Protein AF-W2QNW0-F1 (afdb_monomer)

Foldseek 3Di:
DDDDDDDDPPPPPPPPPPPPPPPDWFDKDKDKWKDWAQDFFCQDVVQRDGFAPDDPDPQRRNCVVQLWDKIKDPLQNVVCCQQQFQPQVNDPDGPAGVNNTWKIFMFTKIKIFFPLQLVVQVVPVVSRFAAAFDADQSAGDPPPPHHDLSRCCLQCHPNRHPSHDTKHKDDDQPPLRHRGPPMIMIIFHAFLRHDGPVPCDPVSCVNGGGQEDRRPDPDPPDNRHIYIDDTDFFMKTQDDKDDVVNDDDDDDDDAPDFDFDFDADPVRGTIGRGIGTDRPD

Solvent-accessible surface area (backbone atoms only — not comparable to full-atom values): 15908 Å² total; per-residue (Å²): 132,90,81,91,87,89,83,84,82,78,82,78,73,78,72,74,74,72,75,72,80,75,79,74,66,59,70,79,40,78,46,71,37,18,32,74,32,51,64,69,71,36,83,38,79,93,76,70,39,72,28,33,76,51,54,100,43,73,68,43,7,50,49,52,63,50,44,12,34,56,37,11,30,69,50,25,34,53,28,44,46,48,42,50,24,65,27,64,91,64,28,94,46,77,89,43,46,43,83,56,52,33,26,43,36,42,34,38,33,40,39,28,50,6,42,54,36,41,62,74,21,61,87,41,73,59,38,90,26,38,68,52,49,62,39,51,67,27,8,56,42,57,59,80,97,40,71,38,69,78,59,30,24,29,71,24,45,97,82,39,63,62,28,27,28,51,50,6,36,35,78,46,28,79,38,87,76,41,64,33,74,89,9,27,40,30,15,41,45,13,44,26,29,88,32,44,58,96,65,53,42,72,67,43,31,70,75,32,64,33,16,63,41,61,91,96,50,85,84,75,86,56,70,62,33,20,34,35,69,55,72,45,86,45,42,32,40,58,73,49,64,61,42,93,90,51,81,71,92,74,79,96,71,92,80,91,62,84,55,68,53,80,51,70,42,98,92,74,49,75,37,42,50,41,48,38,84,44,82,72,126

Secondary structure (DSSP, 8-state):
-------------------------PPPEEEEEEEEESS--EEETTTTEEE-S--SSHHHHHHHHSSSEEEE-HHHHHHHIIIIII-TTT-SSTTS-GGG--EEEEEEEEE---HHHHHHTTTSSSTTSB----EETTEEPPBTTB--HHHHTTTTGGG--------EEEE-TT-TTS--TT-EEEEE--TTTTS-GGG--HHHHHHS--SPPPTT------TT--------SEEEEEEEEE-TT----------S--EEEEEEETTTEEEEEEEEEE---

Sequence (281 aa):
MWRQFGLLCALLGATASADSNNDWHMTPVKIIQARVQGDPPVWHPEVNLWLSKYGDTTEAAYVNNLDTVNMASVEGALMYVQAEGINVNEQSVKCQRKNNMQYVVFYEMTIVQPTYSIKYYENHTPPEYGDFVAMDGAKCTNAGADLPKSCKVYYGLDGTMDIGPNVGCNPQGSDPRAPYPDNYWCSFPNSCAQKYRAEKTAECRAQYNGGLCPMGVADMSNDISIHYLKQQNLYLKIISIVLETCVVPTTPLMILDRLVMPSCYPAFGCYGIIIQWILAL

Radius of gyration: 25.06 Å; Cα contacts (8 Å, |Δi|>4): 565; chains: 1; bounding box: 116×46×43 Å

Mean predicted aligned error: 11.9 Å

Organism: Phytophthora nicotianae (strain INRA-310) (NCBI:txid761204)

pLDDT: mean 75.24, std 21.85, range [24.14, 97.38]

Structure (mmCIF, N/CA/C/O backbone):
data_AF-W2QNW0-F1
#
_entry.id   AF-W2QNW0-F1
#
loop_
_atom_site.group_PDB
_atom_site.id
_atom_site.type_symbol
_atom_site.label_atom_id
_atom_site.label_alt_id
_atom_site.label_comp_id
_atom_site.label_asym_id
_atom_site.label_entity_id
_atom_site.label_seq_id
_atom_site.pdbx_PDB_ins_code
_atom_site.Cartn_x
_atom_site.Cartn_y
_atom_site.Cartn_z
_atom_site.occupancy
_atom_site.B_iso_or_equiv
_atom_site.auth_seq_id
_atom_site.auth_comp_id
_atom_site.auth_asym_id
_atom_site.auth_atom_id
_atom_site.pdbx_PDB_model_num
ATOM 1 N N . MET A 1 1 ? -84.055 -22.786 -16.947 1.00 36.22 1 MET A N 1
ATOM 2 C CA . MET A 1 1 ? -83.491 -22.929 -18.312 1.00 36.22 1 MET A CA 1
ATOM 3 C C . MET A 1 1 ? -82.585 -21.726 -18.543 1.00 36.22 1 MET A C 1
ATOM 5 O O . MET A 1 1 ? -83.071 -20.623 -18.382 1.00 36.22 1 MET A O 1
ATOM 9 N N . TRP A 1 2 ? -81.254 -21.903 -18.523 1.00 33.59 2 TRP A N 1
ATOM 10 C CA . TRP A 1 2 ? -80.386 -21.916 -19.729 1.00 33.59 2 TRP A CA 1
ATOM 11 C C . TRP A 1 2 ? -80.453 -20.583 -20.510 1.00 33.59 2 TRP A C 1
ATOM 13 O O . TRP A 1 2 ? -81.544 -20.2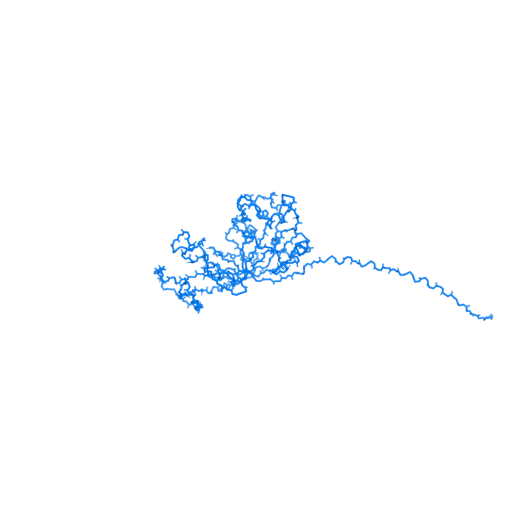04 -20.894 1.00 33.59 2 TRP A O 1
ATOM 23 N N . ARG A 1 3 ? -79.393 -19.831 -20.844 1.00 36.78 3 ARG A N 1
ATOM 24 C CA . ARG A 1 3 ? -77.931 -20.026 -20.894 1.00 36.78 3 ARG A CA 1
ATOM 25 C C . ARG A 1 3 ? -77.235 -18.642 -21.020 1.00 36.78 3 ARG A C 1
ATOM 27 O O . ARG A 1 3 ? -77.777 -17.751 -21.654 1.00 36.78 3 ARG A O 1
ATOM 34 N N . GLN A 1 4 ? -76.050 -18.549 -20.408 1.00 44.41 4 GLN A N 1
ATOM 35 C CA . GLN A 1 4 ? -74.786 -17.851 -20.753 1.00 44.41 4 GLN A CA 1
ATOM 36 C C . GLN A 1 4 ? -74.685 -16.796 -21.876 1.00 44.41 4 GLN A C 1
ATOM 38 O O . GLN A 1 4 ? -75.146 -17.034 -22.983 1.00 44.41 4 GLN A O 1
ATOM 43 N N . PHE A 1 5 ? -73.924 -15.727 -21.575 1.00 40.69 5 PHE A N 1
ATOM 44 C CA . PHE A 1 5 ? -72.708 -15.157 -22.226 1.00 40.69 5 PHE A CA 1
ATOM 45 C C . PHE A 1 5 ? -72.606 -13.701 -21.703 1.00 40.69 5 PHE A C 1
ATOM 47 O O . PHE A 1 5 ? -73.559 -12.952 -21.838 1.00 40.69 5 PHE A O 1
ATOM 54 N N . GLY A 1 6 ? -71.590 -13.198 -21.001 1.00 44.91 6 GLY A N 1
ATOM 55 C CA . GLY A 1 6 ? -70.166 -13.498 -20.964 1.00 44.91 6 GLY A CA 1
ATOM 56 C C . GLY A 1 6 ? -69.418 -12.207 -21.322 1.00 44.91 6 GLY A C 1
ATOM 57 O O . GLY A 1 6 ? -69.153 -11.989 -22.494 1.00 44.91 6 GLY A O 1
ATOM 58 N N . LEU A 1 7 ? -69.103 -11.351 -20.341 1.00 41.91 7 LEU A N 1
ATOM 59 C CA . LEU A 1 7 ? -68.109 -10.280 -20.498 1.00 41.91 7 LEU A CA 1
ATOM 60 C C . LEU A 1 7 ? -67.351 -10.097 -19.171 1.00 41.91 7 LEU A C 1
ATOM 62 O O . LEU A 1 7 ? -67.788 -9.386 -18.270 1.00 41.91 7 LEU A O 1
ATOM 66 N N . LEU A 1 8 ? -66.229 -10.809 -19.037 1.00 40.38 8 LEU A N 1
ATOM 67 C CA . LEU A 1 8 ? -65.199 -10.510 -18.044 1.00 40.38 8 LEU A CA 1
ATOM 68 C C . LEU A 1 8 ? -64.342 -9.367 -18.607 1.00 40.38 8 LEU A C 1
ATOM 70 O O . LEU A 1 8 ? -63.552 -9.587 -19.522 1.00 40.38 8 LEU A O 1
ATOM 74 N N . CYS A 1 9 ? -64.464 -8.163 -18.051 1.00 43.34 9 CYS A N 1
ATOM 75 C CA . CYS A 1 9 ? -63.400 -7.165 -18.153 1.00 43.34 9 CYS A CA 1
ATOM 76 C C . CYS A 1 9 ? -62.330 -7.523 -17.119 1.00 43.34 9 CYS A C 1
ATOM 78 O O . CYS A 1 9 ? -62.450 -7.184 -15.943 1.00 43.34 9 CYS A O 1
ATOM 80 N N . ALA A 1 10 ? -61.293 -8.239 -17.553 1.00 47.28 10 ALA A N 1
ATOM 81 C CA . ALA A 1 10 ? -60.063 -8.356 -16.789 1.00 47.28 10 ALA A CA 1
ATOM 82 C C . ALA A 1 10 ? -59.353 -6.994 -16.820 1.00 47.28 10 ALA A C 1
ATOM 84 O O . ALA A 1 10 ? -58.750 -6.615 -17.823 1.00 47.28 10 ALA A O 1
ATOM 85 N N . LEU A 1 11 ? -59.451 -6.245 -15.721 1.00 45.06 11 LEU A N 1
ATOM 86 C CA . LEU A 1 11 ? -58.533 -5.153 -15.417 1.00 45.06 11 LEU A CA 1
ATOM 87 C C . LEU A 1 11 ? -57.147 -5.772 -15.199 1.00 45.06 11 LEU A C 1
ATOM 89 O O . LEU A 1 11 ? -56.796 -6.173 -14.093 1.00 45.06 11 LEU A O 1
ATOM 93 N N . LEU A 1 12 ? -56.371 -5.883 -16.277 1.00 45.75 12 LEU A N 1
ATOM 94 C CA . LEU A 1 12 ? -54.925 -6.053 -16.210 1.00 45.75 12 LEU A CA 1
ATOM 95 C C . LEU A 1 12 ? -54.346 -4.751 -15.652 1.00 45.75 12 LEU A C 1
ATOM 97 O O . LEU A 1 12 ? -53.951 -3.850 -16.388 1.00 45.75 12 LEU A O 1
ATOM 101 N N . GLY A 1 13 ? -54.336 -4.644 -14.325 1.00 44.62 13 GLY A N 1
ATOM 102 C CA . GLY A 1 13 ? -53.384 -3.788 -13.644 1.00 44.62 13 GLY A CA 1
ATOM 103 C C . GLY A 1 13 ? -52.003 -4.325 -13.980 1.00 44.62 13 GLY A C 1
ATOM 104 O O . GLY A 1 13 ? -51.582 -5.336 -13.425 1.00 44.62 13 GLY A O 1
ATOM 105 N N . ALA A 1 14 ? -51.320 -3.680 -14.922 1.00 45.22 14 ALA A N 1
ATOM 106 C CA . ALA A 1 14 ? -49.880 -3.793 -15.013 1.00 45.22 14 ALA A CA 1
ATOM 107 C C . ALA A 1 14 ? -49.333 -3.218 -13.703 1.00 45.22 14 ALA A C 1
ATOM 109 O O . ALA A 1 14 ? -49.149 -2.010 -13.561 1.00 45.22 14 ALA A O 1
ATOM 110 N N . THR A 1 15 ? -49.132 -4.081 -12.710 1.00 45.34 15 THR A N 1
ATOM 111 C CA . THR A 1 15 ? -48.141 -3.829 -11.678 1.00 45.34 15 THR A CA 1
ATOM 112 C C . THR A 1 15 ? -46.835 -3.703 -12.441 1.00 45.34 15 THR A C 1
ATOM 114 O O . THR A 1 15 ? -46.252 -4.708 -12.846 1.00 45.34 15 THR A O 1
ATOM 117 N N . ALA A 1 16 ? -46.431 -2.466 -12.727 1.00 45.75 16 ALA A N 1
ATOM 118 C CA . ALA A 1 16 ? -45.037 -2.178 -12.968 1.00 45.75 16 ALA A CA 1
ATOM 119 C C . ALA A 1 16 ? -44.322 -2.737 -11.741 1.00 45.75 16 ALA A C 1
ATOM 121 O O . ALA A 1 16 ? -44.425 -2.177 -10.649 1.00 45.75 16 ALA A O 1
ATOM 122 N N . SER A 1 17 ? -43.716 -3.914 -11.895 1.00 45.72 17 SER A N 1
ATOM 123 C CA . SER A 1 17 ? -42.669 -4.344 -10.995 1.00 45.72 17 SER A CA 1
ATOM 124 C C . SER A 1 17 ? -41.677 -3.199 -11.038 1.00 45.72 17 SER A C 1
ATOM 126 O O . SER A 1 17 ? -41.045 -2.970 -12.067 1.00 45.72 17 SER A O 1
ATOM 128 N N . ALA A 1 18 ? -41.657 -2.398 -9.975 1.00 44.84 18 ALA A N 1
ATOM 129 C CA . ALA A 1 18 ? -40.522 -1.551 -9.714 1.00 44.84 18 ALA A CA 1
ATOM 130 C C . ALA A 1 18 ? -39.337 -2.510 -9.756 1.00 44.84 18 ALA A C 1
ATOM 132 O O . ALA A 1 18 ? -39.280 -3.432 -8.939 1.00 44.84 18 ALA A O 1
ATOM 133 N N . ASP A 1 19 ? -38.484 -2.365 -10.772 1.00 42.06 19 ASP A N 1
ATOM 134 C CA . ASP A 1 19 ? -37.145 -2.922 -10.712 1.00 42.06 19 ASP A CA 1
ATOM 135 C C . ASP A 1 19 ? -36.622 -2.490 -9.347 1.00 42.06 19 ASP A C 1
ATOM 137 O O . ASP A 1 19 ? -36.490 -1.296 -9.061 1.00 42.06 19 ASP A O 1
ATOM 141 N N . SER A 1 20 ? -36.444 -3.459 -8.455 1.00 48.41 20 SER A N 1
ATOM 142 C CA . SER A 1 20 ? -35.598 -3.262 -7.297 1.00 48.41 20 SER A CA 1
ATOM 143 C C . SER A 1 20 ? -34.309 -2.684 -7.854 1.00 48.41 20 SER A C 1
ATOM 145 O O . SER A 1 20 ? -33.704 -3.332 -8.709 1.00 48.41 20 SER A O 1
ATOM 147 N N . ASN A 1 21 ? -33.941 -1.466 -7.442 1.00 48.53 21 ASN A N 1
ATOM 148 C CA . ASN A 1 21 ? -32.602 -0.936 -7.658 1.00 48.53 21 ASN A CA 1
ATOM 149 C C . ASN A 1 21 ? -31.635 -2.077 -7.345 1.00 48.53 21 ASN A C 1
ATOM 151 O O . ASN A 1 21 ? -31.481 -2.460 -6.186 1.00 48.53 21 ASN A O 1
ATOM 155 N N . ASN A 1 22 ? -31.063 -2.683 -8.383 1.00 53.78 22 ASN A N 1
ATOM 156 C CA . ASN A 1 22 ? -29.930 -3.561 -8.205 1.00 53.78 22 ASN A CA 1
ATOM 157 C C . ASN A 1 22 ? -28.810 -2.611 -7.800 1.00 53.78 22 ASN A C 1
ATOM 159 O O . ASN A 1 22 ? -28.167 -2.033 -8.676 1.00 53.78 22 ASN A O 1
ATOM 163 N N . ASP A 1 23 ? -28.659 -2.383 -6.493 1.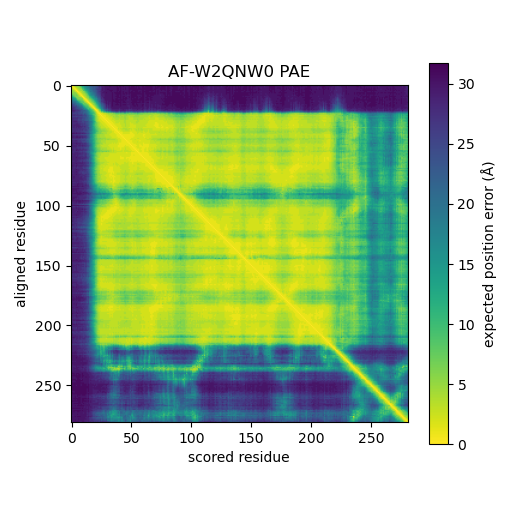00 76.19 23 ASP A N 1
ATOM 164 C CA . ASP A 1 23 ? -27.514 -1.682 -5.923 1.00 76.19 23 ASP A CA 1
ATOM 165 C C . ASP A 1 23 ? -26.276 -2.484 -6.326 1.00 76.19 23 ASP A C 1
ATOM 167 O O . ASP A 1 23 ? -25.924 -3.523 -5.753 1.00 76.19 23 ASP A O 1
ATOM 171 N N . TRP A 1 24 ? -25.698 -2.059 -7.447 1.00 83.44 24 TRP A N 1
ATOM 172 C CA . TRP A 1 24 ? -24.526 -2.678 -8.026 1.00 83.44 24 TRP A CA 1
ATOM 173 C C . TRP A 1 24 ? -23.371 -2.506 -7.043 1.00 83.44 24 TRP A C 1
ATOM 175 O O . TRP A 1 24 ? -23.134 -1.412 -6.534 1.00 83.44 24 TRP A O 1
ATOM 185 N N . HIS A 1 25 ? -22.648 -3.592 -6.804 1.00 85.00 25 HIS A N 1
ATOM 186 C CA . HIS A 1 25 ? -21.459 -3.620 -5.970 1.00 85.00 25 HIS A CA 1
ATOM 187 C C . HIS A 1 25 ? -20.418 -4.528 -6.620 1.00 85.00 25 HIS A C 1
ATOM 189 O O . HIS A 1 25 ? -20.750 -5.499 -7.310 1.00 85.00 25 HIS A O 1
ATOM 195 N N . MET A 1 26 ? -19.141 -4.217 -6.398 1.00 85.44 26 MET A N 1
ATOM 196 C CA . MET A 1 26 ? -18.054 -5.077 -6.847 1.00 85.44 26 MET A CA 1
ATOM 197 C C . MET A 1 26 ? -18.136 -6.416 -6.109 1.00 85.44 26 MET A C 1
ATOM 199 O O . MET A 1 26 ? -18.123 -6.470 -4.880 1.00 85.44 26 MET A O 1
ATOM 203 N N . THR A 1 27 ? -18.181 -7.516 -6.857 1.00 85.94 27 THR A N 1
ATOM 204 C CA . THR A 1 27 ? -18.048 -8.846 -6.261 1.00 85.94 27 THR A CA 1
ATOM 205 C C . THR A 1 27 ? -16.648 -9.013 -5.672 1.00 85.94 27 THR A C 1
ATOM 207 O O . THR A 1 27 ? -15.689 -8.585 -6.315 1.00 85.94 27 THR A O 1
ATOM 210 N N . PRO A 1 28 ? -16.489 -9.692 -4.526 1.00 84.62 28 PRO A N 1
ATOM 211 C CA . PRO A 1 28 ? -15.177 -10.009 -3.980 1.00 84.62 28 PRO A CA 1
ATOM 212 C C . PRO A 1 28 ? -14.235 -10.676 -4.986 1.00 84.62 28 PRO A C 1
ATOM 214 O O . PRO A 1 28 ? -14.557 -11.721 -5.552 1.00 84.62 28 PRO A O 1
ATOM 217 N N . VAL A 1 29 ? -13.045 -10.100 -5.171 1.00 84.88 29 VAL A N 1
ATOM 218 C CA . VAL A 1 29 ? -12.008 -10.622 -6.072 1.00 84.88 29 VAL A CA 1
ATOM 219 C C . VAL A 1 29 ? -10.785 -11.033 -5.275 1.00 84.88 29 VAL A C 1
ATOM 221 O O . VAL A 1 29 ? -10.259 -10.264 -4.475 1.00 84.88 29 VAL A O 1
ATOM 224 N N . LYS A 1 30 ? -10.293 -12.247 -5.521 1.00 85.56 30 LYS A N 1
ATOM 225 C CA . LYS A 1 30 ? -9.004 -12.681 -4.986 1.00 85.56 30 LYS A CA 1
ATOM 226 C C . LYS A 1 30 ? -7.859 -12.106 -5.806 1.00 85.56 30 LYS A C 1
ATOM 228 O O . LYS A 1 30 ? -7.858 -12.227 -7.027 1.00 85.56 30 LYS A O 1
ATOM 233 N N . ILE A 1 31 ? -6.866 -11.550 -5.126 1.00 86.62 31 ILE A N 1
ATOM 234 C CA . ILE A 1 31 ? -5.653 -11.011 -5.736 1.00 86.62 31 ILE A CA 1
ATOM 235 C C . ILE A 1 31 ? -4.416 -11.558 -5.035 1.00 86.62 31 ILE A C 1
ATOM 237 O O . ILE A 1 31 ? -4.450 -11.880 -3.846 1.00 86.62 31 ILE A O 1
ATOM 241 N N . ILE A 1 32 ? -3.314 -11.611 -5.776 1.00 87.56 32 ILE A N 1
ATOM 242 C CA . ILE A 1 32 ? -1.982 -11.854 -5.233 1.00 87.56 32 ILE A CA 1
ATOM 243 C C . ILE A 1 32 ? -1.187 -10.562 -5.369 1.00 87.56 32 ILE A C 1
ATOM 245 O O . ILE A 1 32 ? -1.122 -9.980 -6.449 1.00 87.56 32 ILE A O 1
ATOM 249 N N . GLN A 1 33 ? -0.587 -10.118 -4.273 1.00 90.19 33 GLN A N 1
ATOM 250 C CA . GLN A 1 33 ? 0.310 -8.968 -4.248 1.00 90.19 33 GLN A CA 1
ATOM 251 C C . GLN A 1 33 ? 1.587 -9.334 -3.507 1.00 90.19 33 GLN A C 1
ATOM 253 O O . GLN A 1 33 ? 1.624 -10.258 -2.696 1.00 90.19 33 GLN A O 1
ATOM 258 N N . ALA A 1 34 ? 2.639 -8.581 -3.767 1.00 91.06 34 ALA A N 1
ATOM 259 C CA . ALA A 1 34 ? 3.935 -8.727 -3.148 1.00 91.06 34 ALA A CA 1
ATOM 260 C C . ALA A 1 34 ? 4.353 -7.413 -2.486 1.00 91.06 34 ALA A C 1
ATOM 262 O O . ALA A 1 34 ? 4.091 -6.316 -2.983 1.00 91.06 34 ALA A O 1
ATOM 263 N N . ARG A 1 35 ? 5.036 -7.525 -1.350 1.00 90.12 35 ARG A N 1
ATOM 264 C CA . ARG A 1 35 ? 5.607 -6.393 -0.627 1.00 90.12 35 ARG A CA 1
ATOM 265 C C . ARG A 1 35 ? 7.074 -6.646 -0.343 1.00 90.12 35 ARG A C 1
ATOM 267 O O . ARG A 1 35 ? 7.444 -7.680 0.205 1.00 90.12 35 ARG A O 1
ATOM 274 N N . VAL A 1 36 ? 7.906 -5.671 -0.685 1.00 89.81 36 VAL A N 1
ATOM 275 C CA . VAL A 1 36 ? 9.333 -5.696 -0.369 1.00 89.81 36 VAL A CA 1
ATOM 276 C C . VAL A 1 36 ? 9.547 -4.996 0.969 1.00 89.81 36 VAL A C 1
ATOM 278 O O . VAL A 1 36 ? 9.213 -3.822 1.115 1.00 89.81 36 VAL A O 1
ATOM 281 N N . GLN A 1 37 ? 10.090 -5.707 1.954 1.00 88.38 37 GLN A N 1
ATOM 282 C CA . GLN A 1 37 ? 10.252 -5.205 3.322 1.00 88.38 37 GLN A CA 1
ATOM 283 C C . GLN A 1 37 ? 11.587 -5.619 3.955 1.00 88.38 37 GLN A C 1
ATOM 285 O O . GLN A 1 37 ? 12.284 -6.512 3.465 1.00 88.38 37 GLN A O 1
ATOM 290 N N . GLY A 1 38 ? 11.988 -4.909 5.012 1.00 88.06 38 GLY A N 1
ATOM 291 C CA . GLY A 1 38 ? 13.263 -5.125 5.708 1.00 88.06 38 GLY A CA 1
ATOM 292 C C . GLY A 1 38 ? 13.208 -6.189 6.804 1.00 88.06 38 GLY A C 1
ATOM 293 O O . GLY A 1 38 ? 14.227 -6.789 7.136 1.00 88.06 38 GLY A O 1
ATOM 294 N N . ASP A 1 39 ? 12.025 -6.456 7.342 1.00 88.25 39 ASP A N 1
ATOM 295 C CA . ASP A 1 39 ? 11.769 -7.413 8.414 1.00 88.25 39 ASP A CA 1
ATOM 296 C C . ASP A 1 39 ? 11.000 -8.647 7.908 1.00 88.25 39 ASP A C 1
ATOM 298 O O . ASP A 1 39 ? 10.189 -8.532 6.986 1.00 88.25 39 ASP A O 1
ATOM 302 N N . PRO A 1 40 ? 11.257 -9.843 8.470 1.00 85.25 40 PRO A N 1
ATOM 303 C CA . PRO A 1 40 ? 10.474 -11.023 8.137 1.00 85.25 40 PRO A CA 1
ATOM 304 C C . PRO A 1 40 ? 9.086 -10.929 8.787 1.00 85.25 40 PRO A C 1
ATOM 306 O O . PRO A 1 40 ? 8.978 -10.417 9.906 1.00 85.25 40 PRO A O 1
ATOM 309 N N . PRO A 1 41 ? 8.040 -11.468 8.142 1.00 86.00 41 PRO A N 1
ATOM 310 C CA . PRO A 1 41 ? 6.764 -11.651 8.815 1.00 86.00 41 PRO A CA 1
ATOM 311 C C . PRO A 1 41 ? 6.911 -12.647 9.981 1.00 86.00 41 PRO A C 1
ATOM 313 O O . PRO A 1 41 ? 7.773 -13.530 9.954 1.00 86.00 41 PRO A O 1
ATOM 316 N N . VAL A 1 42 ? 6.064 -12.521 11.001 1.00 89.31 42 VAL A N 1
ATOM 317 C CA . VAL A 1 42 ? 6.088 -13.348 12.220 1.00 89.31 42 VAL A CA 1
ATOM 318 C C . VAL A 1 42 ? 4.882 -14.277 12.232 1.00 89.31 42 VAL A C 1
ATOM 320 O O . VAL A 1 42 ? 3.778 -13.840 11.941 1.00 89.31 42 VAL A O 1
ATOM 323 N N . TRP A 1 43 ? 5.064 -15.559 12.546 1.00 88.06 43 TRP A N 1
ATOM 324 C CA . TRP A 1 43 ? 3.942 -16.494 12.661 1.00 88.06 43 TRP A CA 1
ATOM 325 C C . TRP A 1 43 ? 3.211 -16.323 13.996 1.00 88.06 43 TRP A C 1
ATOM 327 O O . TRP A 1 43 ? 3.840 -16.385 15.052 1.00 88.06 43 TRP A O 1
ATOM 337 N N . HI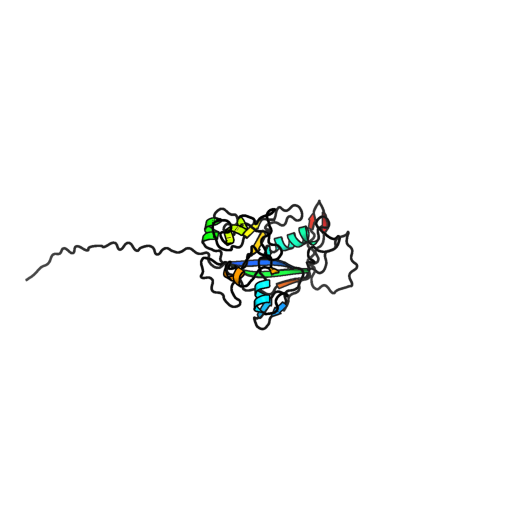S A 1 44 ? 1.890 -16.167 13.934 1.00 86.62 44 HIS A N 1
ATOM 338 C CA . HIS A 1 44 ? 0.992 -16.044 15.080 1.00 86.62 44 HIS A CA 1
ATOM 339 C C . HIS A 1 44 ? 0.039 -17.249 15.125 1.00 86.62 44 HIS A C 1
ATOM 341 O O . HIS A 1 44 ? -0.983 -17.253 14.426 1.00 86.62 44 HIS A O 1
ATOM 347 N N . PRO A 1 45 ? 0.362 -18.307 15.898 1.00 88.12 45 PRO A N 1
ATOM 348 C CA . PRO A 1 45 ? -0.423 -19.542 15.928 1.00 88.12 45 PRO A CA 1
ATOM 349 C C . PRO A 1 45 ? -1.841 -19.347 16.480 1.00 88.12 45 PRO A C 1
ATOM 351 O O . PRO A 1 45 ? -2.739 -20.101 16.120 1.00 88.12 45 PRO A O 1
ATOM 354 N N . GLU A 1 46 ? -2.059 -18.337 17.321 1.00 89.25 46 GLU A N 1
ATOM 355 C CA . GLU A 1 46 ? -3.354 -18.016 17.924 1.00 89.25 46 GLU A CA 1
ATOM 356 C C . GLU A 1 46 ? -4.409 -17.588 16.898 1.00 89.25 46 GLU A C 1
ATOM 358 O O . GLU A 1 46 ? -5.601 -17.797 17.111 1.00 89.25 46 GLU A O 1
ATOM 363 N N . VAL A 1 47 ? -3.967 -17.024 15.772 1.00 86.25 47 VAL A N 1
ATOM 364 C CA . VAL A 1 47 ? -4.831 -16.587 14.665 1.00 86.25 47 VAL A CA 1
ATOM 365 C C . VAL A 1 47 ? -4.509 -17.305 13.359 1.00 86.25 47 VAL A C 1
ATOM 367 O O . VAL A 1 47 ? -5.198 -17.099 12.364 1.00 86.25 47 VAL A O 1
ATOM 370 N N . ASN A 1 48 ? -3.499 -18.182 13.366 1.00 84.44 48 ASN A N 1
ATOM 371 C CA . ASN A 1 48 ? -3.030 -18.951 12.217 1.00 84.44 48 ASN A CA 1
ATOM 372 C C . ASN A 1 48 ? -2.679 -18.049 11.016 1.00 84.44 48 ASN A C 1
ATOM 374 O O . ASN A 1 48 ? -3.074 -18.319 9.878 1.00 84.44 48 ASN A O 1
ATOM 378 N N . LEU A 1 49 ? -1.968 -16.948 11.290 1.00 83.00 49 LEU A N 1
ATOM 379 C CA . LEU A 1 49 ? -1.577 -15.934 10.309 1.00 83.00 49 LEU A CA 1
ATOM 380 C C . LEU A 1 49 ? -0.121 -15.502 10.494 1.00 83.00 49 LEU A C 1
ATOM 382 O O . LEU A 1 49 ? 0.424 -15.511 11.595 1.00 83.00 49 LEU A O 1
ATOM 386 N N . TRP A 1 50 ? 0.487 -15.052 9.401 1.00 86.00 50 TRP A N 1
ATOM 387 C CA . TRP A 1 50 ? 1.750 -14.321 9.431 1.00 86.00 50 TRP A CA 1
ATOM 388 C C . TRP A 1 50 ? 1.465 -12.833 9.627 1.00 86.00 50 TRP A C 1
ATOM 390 O O . TRP A 1 50 ? 0.780 -12.240 8.806 1.00 86.00 50 TRP A O 1
ATOM 400 N N . LEU A 1 51 ? 1.964 -12.202 10.681 1.00 88.81 51 LEU A N 1
ATOM 401 C CA . LEU A 1 51 ? 1.702 -10.793 10.973 1.00 88.81 51 LEU A CA 1
ATOM 402 C C . LEU A 1 51 ? 2.971 -9.946 10.908 1.00 88.81 51 LEU A C 1
ATOM 404 O O . LEU A 1 51 ? 4.088 -10.450 10.745 1.00 88.81 51 LEU A O 1
ATOM 408 N N . SER A 1 52 ? 2.782 -8.634 11.012 1.00 89.38 52 SER A N 1
ATOM 409 C CA . SER A 1 52 ? 3.880 -7.684 11.080 1.00 89.38 52 SER A CA 1
ATOM 410 C C . SER A 1 52 ? 4.714 -7.940 12.328 1.00 89.38 52 SER A C 1
ATOM 412 O O . SER A 1 52 ? 4.178 -8.224 13.396 1.00 89.38 52 SER A O 1
ATOM 414 N N . LYS A 1 53 ? 6.031 -7.747 12.229 1.00 90.56 53 LYS A N 1
ATOM 415 C CA . LYS A 1 53 ? 6.902 -7.717 13.410 1.00 90.56 53 LYS A CA 1
ATOM 416 C C . LYS A 1 53 ? 6.554 -6.555 14.359 1.00 90.56 53 LYS A C 1
ATOM 418 O O . LYS A 1 53 ? 6.982 -6.547 15.511 1.00 90.56 53 LYS A O 1
ATOM 423 N N . TYR A 1 54 ? 5.834 -5.549 13.866 1.00 91.06 54 TYR A N 1
ATOM 424 C CA . TYR A 1 54 ? 5.490 -4.343 14.607 1.00 91.06 54 TYR A CA 1
ATOM 425 C C . TYR A 1 54 ? 4.091 -4.429 15.211 1.00 91.06 54 TYR A C 1
ATOM 427 O O . TYR A 1 54 ? 3.129 -4.677 14.493 1.00 91.06 54 TYR A O 1
ATOM 435 N N . GLY A 1 55 ? 3.966 -4.094 16.494 1.00 91.56 55 GLY A N 1
ATOM 436 C CA . GLY A 1 55 ? 2.708 -4.094 17.239 1.00 91.56 55 GLY A CA 1
ATOM 437 C C . GLY A 1 55 ? 2.842 -4.914 18.517 1.00 91.56 55 GLY A C 1
ATOM 438 O O . GLY A 1 55 ? 3.364 -6.022 18.484 1.00 91.56 55 GLY A O 1
ATOM 439 N N . ASP A 1 56 ? 2.378 -4.363 19.637 1.00 93.00 56 ASP A N 1
ATOM 440 C CA . ASP A 1 56 ? 2.513 -5.014 20.949 1.00 93.00 56 ASP A CA 1
ATOM 441 C C . ASP A 1 56 ? 1.430 -6.078 21.202 1.00 93.00 56 ASP A C 1
ATOM 443 O O . ASP A 1 56 ? 1.522 -6.856 22.150 1.00 93.00 56 ASP A O 1
ATOM 447 N N . THR A 1 57 ? 0.400 -6.122 20.352 1.00 94.19 57 THR A N 1
ATOM 448 C CA . THR A 1 57 ? -0.691 -7.104 20.386 1.00 94.19 57 THR A CA 1
ATOM 449 C C . THR A 1 57 ? -0.874 -7.752 19.017 1.00 94.19 57 THR A C 1
ATOM 451 O O . THR A 1 57 ? -0.469 -7.185 17.998 1.00 94.19 57 THR A O 1
ATOM 454 N N . THR A 1 58 ? -1.530 -8.913 18.974 1.00 93.06 58 THR A N 1
ATOM 455 C CA . THR A 1 58 ? -1.861 -9.620 17.727 1.00 93.06 58 THR A CA 1
ATOM 456 C C . THR A 1 58 ? -2.680 -8.734 16.781 1.00 93.06 58 THR A C 1
ATOM 458 O O . THR A 1 58 ? -2.382 -8.651 15.593 1.00 93.06 58 THR A O 1
ATOM 461 N N . GLU A 1 59 ? -3.644 -7.971 17.296 1.00 90.62 59 GLU A N 1
ATOM 462 C CA . GLU A 1 59 ? -4.440 -7.025 16.506 1.00 90.62 59 GLU A CA 1
ATOM 463 C C . GLU A 1 59 ? -3.582 -5.883 15.953 1.00 90.62 59 GLU A C 1
ATOM 465 O O . GLU A 1 59 ? -3.725 -5.508 14.790 1.00 90.62 59 GLU A O 1
ATOM 470 N N . ALA A 1 60 ? -2.662 -5.334 16.752 1.00 91.94 60 ALA A N 1
ATOM 471 C CA . ALA A 1 60 ? -1.760 -4.284 16.290 1.00 91.94 60 ALA A CA 1
ATOM 472 C C . ALA A 1 60 ? -0.800 -4.808 15.209 1.00 91.94 60 ALA A C 1
ATOM 474 O O . ALA A 1 60 ? -0.573 -4.126 14.208 1.00 91.94 60 ALA A O 1
ATOM 475 N N . ALA A 1 61 ? -0.281 -6.028 15.373 1.00 92.12 61 ALA A N 1
ATOM 476 C CA . ALA A 1 61 ? 0.544 -6.713 14.380 1.00 92.12 61 ALA A CA 1
ATOM 477 C C . ALA A 1 61 ? -0.219 -6.975 13.076 1.00 92.12 61 ALA A C 1
ATOM 479 O O . ALA A 1 61 ? 0.311 -6.756 11.982 1.00 92.12 61 ALA A O 1
ATOM 480 N N . TYR A 1 62 ? -1.487 -7.368 13.182 1.00 89.62 62 TYR A N 1
ATOM 481 C CA . TYR A 1 62 ? -2.383 -7.535 12.046 1.00 89.62 62 TYR A CA 1
ATOM 482 C C . TYR A 1 62 ? -2.632 -6.214 11.311 1.00 89.62 62 TYR A C 1
ATOM 484 O O . TYR A 1 62 ? -2.442 -6.146 10.098 1.00 89.62 62 TYR A O 1
ATOM 492 N N . VAL A 1 63 ? -2.964 -5.136 12.028 1.00 89.25 63 VAL A N 1
ATOM 493 C CA . VAL A 1 63 ? -3.167 -3.811 11.419 1.00 89.25 63 VAL A CA 1
ATOM 494 C C . VAL A 1 63 ? -1.898 -3.321 10.725 1.00 89.25 63 VAL A C 1
ATOM 496 O O . VAL A 1 63 ? -1.957 -2.828 9.598 1.00 89.25 63 VAL A O 1
ATOM 499 N N . ASN A 1 64 ? -0.736 -3.507 11.354 1.00 90.94 64 ASN A N 1
ATOM 500 C CA . ASN A 1 64 ? 0.545 -3.055 10.819 1.00 90.94 64 ASN A CA 1
ATOM 501 C C . ASN A 1 64 ? 0.993 -3.782 9.540 1.00 90.94 64 ASN A C 1
ATOM 503 O O . ASN A 1 64 ? 1.902 -3.273 8.880 1.00 90.94 64 ASN A O 1
ATOM 507 N N . ASN A 1 65 ? 0.381 -4.910 9.155 1.00 88.06 65 ASN A N 1
ATOM 508 C CA . ASN A 1 65 ? 0.654 -5.546 7.859 1.00 88.06 65 ASN A CA 1
ATOM 509 C C . ASN A 1 65 ? 0.305 -4.619 6.691 1.00 88.06 65 ASN A C 1
ATOM 511 O O . ASN A 1 65 ? 1.104 -4.465 5.768 1.00 88.06 65 ASN A O 1
ATOM 515 N N . LEU A 1 66 ? -0.874 -3.993 6.753 1.00 88.44 66 LEU A N 1
ATOM 516 C CA . LEU A 1 66 ? -1.417 -3.138 5.697 1.00 88.44 66 LEU A CA 1
ATOM 517 C C . LEU A 1 66 ? -1.777 -1.741 6.218 1.00 88.44 66 LEU A C 1
ATOM 519 O O . LEU A 1 66 ? -2.774 -1.166 5.802 1.00 88.44 66 LEU A O 1
ATOM 523 N N . ASP A 1 67 ? -1.019 -1.166 7.153 1.00 92.31 67 ASP A N 1
ATOM 524 C CA . ASP A 1 67 ? -1.308 0.185 7.659 1.00 92.31 67 ASP A CA 1
ATOM 525 C C . ASP A 1 67 ? -0.829 1.261 6.667 1.00 92.31 67 ASP A C 1
ATOM 527 O O . ASP A 1 67 ? 0.219 1.873 6.877 1.00 92.31 67 ASP A O 1
ATOM 531 N N . THR A 1 68 ? -1.590 1.460 5.581 1.00 94.44 68 THR A N 1
ATOM 532 C CA . THR A 1 68 ? -1.315 2.406 4.481 1.00 94.44 68 THR A CA 1
ATOM 533 C C . THR A 1 68 ? 0.039 2.121 3.827 1.00 94.44 68 THR A C 1
ATOM 535 O O . THR A 1 68 ? 1.055 2.743 4.148 1.00 94.44 68 THR A O 1
ATOM 538 N N . VAL A 1 69 ? 0.067 1.129 2.936 1.00 93.56 69 VAL A N 1
ATOM 539 C CA . VAL A 1 69 ? 1.304 0.585 2.357 1.00 93.56 69 VAL A CA 1
ATOM 540 C C . VAL A 1 69 ? 1.266 0.534 0.833 1.00 93.56 69 VAL A C 1
ATOM 542 O O . VAL A 1 69 ? 0.216 0.325 0.231 1.00 93.56 69 VAL A O 1
ATOM 545 N N . ASN A 1 70 ? 2.442 0.642 0.213 1.00 95.00 70 ASN A N 1
ATOM 546 C CA . ASN A 1 70 ? 2.617 0.241 -1.178 1.00 95.00 70 ASN A CA 1
ATOM 547 C C . ASN A 1 70 ? 2.830 -1.274 -1.253 1.00 95.00 70 ASN A C 1
ATOM 549 O O . ASN A 1 70 ? 3.550 -1.861 -0.437 1.00 95.00 70 ASN A O 1
ATOM 553 N N . MET A 1 71 ? 2.241 -1.879 -2.271 1.00 93.62 71 MET A N 1
ATOM 554 C CA . MET A 1 71 ? 2.485 -3.245 -2.709 1.00 93.62 71 MET A CA 1
ATOM 555 C C . MET A 1 71 ? 2.690 -3.234 -4.222 1.00 93.62 71 MET A C 1
ATOM 557 O O . MET A 1 71 ? 2.613 -2.191 -4.874 1.00 93.62 71 MET A O 1
ATOM 561 N N . ALA A 1 72 ? 2.969 -4.389 -4.794 1.00 94.81 72 ALA A N 1
ATOM 562 C CA . ALA A 1 72 ? 3.129 -4.525 -6.224 1.00 94.81 72 ALA A CA 1
ATOM 563 C C . ALA A 1 72 ? 2.695 -5.912 -6.684 1.00 94.81 72 ALA A C 1
ATOM 565 O O . ALA A 1 72 ? 2.711 -6.870 -5.910 1.00 94.81 72 ALA A O 1
ATOM 566 N N . SER A 1 73 ? 2.410 -6.024 -7.977 1.00 93.31 73 SER A N 1
ATOM 567 C CA . SER A 1 73 ? 2.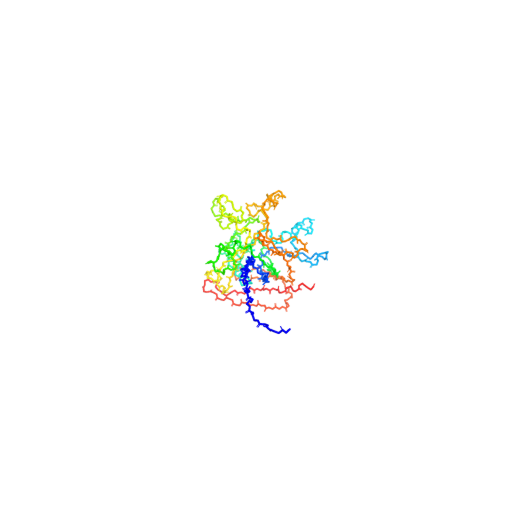501 -7.302 -8.691 1.00 93.31 73 SER A CA 1
ATOM 568 C C . SER A 1 73 ? 3.821 -8.025 -8.373 1.00 93.31 73 SER A C 1
ATOM 570 O O . SER A 1 73 ? 4.792 -7.410 -7.915 1.00 93.31 73 SER A O 1
ATOM 572 N N . VAL A 1 74 ? 3.893 -9.331 -8.633 1.00 88.69 74 VAL A N 1
ATOM 573 C CA . VAL A 1 74 ? 5.130 -10.101 -8.413 1.00 88.69 74 VAL A CA 1
ATOM 574 C C . VAL A 1 74 ? 6.290 -9.495 -9.209 1.00 88.69 74 VAL A C 1
ATOM 576 O O . VAL A 1 74 ? 7.366 -9.244 -8.662 1.00 88.69 74 VAL A O 1
ATOM 579 N N . GLU A 1 75 ? 6.038 -9.168 -10.471 1.00 88.56 75 GLU A N 1
ATOM 580 C CA . GLU A 1 75 ? 6.943 -8.496 -11.400 1.00 88.56 75 GLU A CA 1
ATOM 581 C C . GLU A 1 75 ? 7.351 -7.121 -10.866 1.00 88.56 75 GLU A C 1
ATOM 583 O O . GLU A 1 75 ? 8.525 -6.753 -10.897 1.00 88.56 75 GLU A O 1
ATOM 588 N N . GLY A 1 76 ? 6.402 -6.378 -10.298 1.00 92.25 76 GLY A N 1
ATOM 589 C CA . GLY A 1 76 ? 6.655 -5.068 -9.714 1.00 92.25 76 GLY A CA 1
ATOM 590 C C . GLY A 1 76 ? 7.479 -5.082 -8.440 1.00 92.25 76 GLY A C 1
ATOM 591 O O . GLY A 1 76 ? 8.289 -4.178 -8.231 1.00 92.25 76 GLY A O 1
ATOM 592 N N . ALA A 1 77 ? 7.347 -6.117 -7.612 1.00 91.31 77 ALA A N 1
ATOM 593 C CA . ALA A 1 77 ? 8.218 -6.297 -6.458 1.00 91.31 77 ALA A CA 1
ATOM 594 C C . ALA A 1 77 ? 9.660 -6.590 -6.895 1.00 91.31 77 ALA A C 1
ATOM 596 O O . ALA A 1 77 ? 10.599 -6.040 -6.318 1.00 91.31 77 ALA A O 1
ATOM 597 N N . LEU A 1 78 ? 9.848 -7.401 -7.941 1.00 87.12 78 LEU A N 1
ATOM 598 C CA . LEU A 1 78 ? 11.169 -7.666 -8.518 1.00 87.12 78 LEU A CA 1
ATOM 599 C C . LEU A 1 78 ? 11.775 -6.407 -9.145 1.00 87.12 78 LEU A C 1
ATOM 601 O O . LEU A 1 78 ? 12.938 -6.093 -8.880 1.00 87.12 78 LEU A O 1
ATOM 605 N N . MET A 1 79 ? 10.970 -5.651 -9.894 1.00 87.81 79 MET A N 1
ATOM 606 C CA . MET A 1 79 ? 11.350 -4.346 -10.423 1.00 87.81 79 MET A CA 1
ATOM 607 C C . MET A 1 79 ? 11.792 -3.410 -9.295 1.00 87.81 79 MET A C 1
ATOM 609 O O . MET A 1 79 ? 12.874 -2.839 -9.381 1.00 87.81 79 MET A O 1
ATOM 613 N N . TYR A 1 80 ? 11.025 -3.296 -8.206 1.00 89.25 80 TYR A N 1
ATOM 614 C CA . TYR A 1 80 ? 11.366 -2.424 -7.079 1.00 89.25 80 TYR A CA 1
ATOM 615 C C . TYR A 1 80 ? 12.687 -2.834 -6.413 1.00 89.25 80 TYR A C 1
ATOM 617 O O . TYR A 1 80 ? 13.528 -1.982 -6.118 1.00 89.25 80 TYR A O 1
ATOM 625 N N . VAL A 1 81 ? 12.926 -4.138 -6.228 1.00 86.62 81 VAL A N 1
ATOM 626 C CA . VAL A 1 81 ? 14.221 -4.632 -5.731 1.00 86.62 81 VAL A CA 1
ATOM 627 C C . VAL A 1 81 ? 15.360 -4.175 -6.644 1.00 86.62 81 VAL A C 1
ATOM 629 O O . VAL A 1 81 ? 16.371 -3.698 -6.130 1.00 86.62 81 VAL A O 1
ATOM 632 N N . GLN A 1 82 ? 15.199 -4.278 -7.968 1.00 82.88 82 GLN A N 1
ATOM 633 C CA . GLN A 1 82 ? 16.217 -3.868 -8.939 1.00 82.88 82 GLN A CA 1
ATOM 634 C C . GLN A 1 82 ? 16.411 -2.350 -9.010 1.00 82.88 82 GLN A C 1
ATOM 636 O O . GLN A 1 82 ? 17.515 -1.857 -8.784 1.00 82.88 82 GLN A O 1
ATOM 641 N N . ALA A 1 83 ? 15.346 -1.614 -9.315 1.00 84.12 83 ALA A N 1
ATOM 642 C CA . ALA A 1 83 ? 15.387 -0.194 -9.636 1.00 84.12 83 ALA A CA 1
ATOM 643 C C . ALA A 1 83 ? 15.636 0.696 -8.416 1.00 84.12 83 ALA A C 1
ATOM 645 O O . ALA A 1 83 ? 16.325 1.702 -8.542 1.00 84.12 83 ALA A O 1
ATOM 646 N N . GLU A 1 84 ? 15.096 0.329 -7.253 1.00 81.75 84 GLU A N 1
ATOM 647 C CA . GLU A 1 84 ? 15.108 1.164 -6.043 1.00 81.75 84 GLU A CA 1
ATOM 648 C C . GLU A 1 84 ? 15.942 0.540 -4.921 1.00 81.75 84 GLU A C 1
ATOM 650 O O . GLU A 1 84 ? 16.521 1.239 -4.092 1.00 81.75 84 GLU A O 1
ATOM 655 N N . GLY A 1 85 ? 15.995 -0.791 -4.857 1.00 79.38 85 GLY A N 1
ATOM 656 C CA . GLY A 1 85 ? 16.682 -1.504 -3.788 1.00 79.38 85 GLY A CA 1
ATOM 657 C C . GLY A 1 85 ? 18.191 -1.564 -3.941 1.00 79.38 85 GLY A C 1
ATOM 658 O O . GLY A 1 85 ? 18.930 -1.275 -2.993 1.00 79.38 85 GLY A O 1
ATOM 659 N N . ILE A 1 86 ? 18.645 -1.982 -5.121 1.00 75.75 86 ILE A N 1
ATOM 660 C CA . ILE A 1 86 ? 20.055 -2.297 -5.395 1.00 75.75 86 ILE A CA 1
ATOM 661 C C . ILE A 1 86 ? 20.726 -1.347 -6.380 1.00 75.75 86 ILE A C 1
ATOM 663 O O . ILE A 1 86 ? 21.948 -1.394 -6.504 1.00 75.75 86 ILE A O 1
ATOM 667 N N . ASN A 1 87 ? 19.960 -0.528 -7.097 1.00 73.94 87 ASN A N 1
ATOM 668 C CA . ASN A 1 87 ? 20.516 0.389 -8.076 1.00 73.94 87 ASN A CA 1
ATOM 669 C C . ASN A 1 87 ? 21.451 1.385 -7.379 1.00 73.94 87 ASN A C 1
ATOM 671 O O . ASN A 1 87 ? 21.008 2.253 -6.632 1.00 73.94 87 ASN A O 1
ATOM 675 N N . VAL A 1 88 ? 22.756 1.259 -7.629 1.00 69.75 88 VAL A N 1
ATOM 676 C CA . VAL A 1 88 ? 23.797 2.067 -6.972 1.00 69.75 88 VAL A CA 1
ATOM 677 C C . VAL A 1 88 ? 23.622 3.561 -7.252 1.00 69.75 88 VAL A C 1
ATOM 679 O O . VAL A 1 88 ? 24.021 4.380 -6.428 1.00 69.75 88 VAL A O 1
ATOM 682 N N . ASN A 1 89 ? 22.999 3.918 -8.378 1.00 74.44 89 ASN A N 1
ATOM 683 C CA . ASN A 1 89 ? 22.721 5.311 -8.722 1.00 74.44 89 ASN A CA 1
ATOM 684 C C . ASN A 1 89 ? 21.567 5.905 -7.895 1.00 74.44 89 ASN A C 1
ATOM 686 O O . ASN A 1 89 ? 21.505 7.119 -7.744 1.00 74.44 89 ASN A O 1
ATOM 690 N N . GLU A 1 90 ? 20.697 5.061 -7.335 1.00 71.25 90 GLU A N 1
ATOM 691 C CA . GLU A 1 90 ? 19.531 5.450 -6.522 1.00 71.25 90 GLU A CA 1
ATOM 692 C C . GLU A 1 90 ? 19.760 5.210 -5.017 1.00 71.25 90 GLU A C 1
ATOM 694 O O . GLU A 1 90 ? 18.972 5.630 -4.167 1.00 71.25 90 GLU A O 1
ATOM 699 N N . GLN A 1 91 ? 20.845 4.520 -4.654 1.00 67.94 91 GLN A N 1
ATOM 700 C CA . GLN A 1 91 ? 21.190 4.243 -3.264 1.00 67.94 91 GLN A CA 1
ATOM 701 C C . GLN A 1 91 ? 21.637 5.514 -2.537 1.00 67.94 91 GLN A C 1
ATOM 703 O O . GLN A 1 91 ? 22.625 6.150 -2.903 1.00 67.94 91 GLN A O 1
ATOM 708 N N . SER A 1 92 ? 20.979 5.816 -1.416 1.00 68.50 92 SER A N 1
ATOM 709 C CA . SER A 1 92 ? 21.421 6.868 -0.492 1.00 68.50 92 SER A CA 1
ATOM 710 C C . SER A 1 92 ? 22.757 6.535 0.182 1.00 68.50 92 SER A C 1
ATOM 712 O O . SER A 1 92 ? 23.540 7.434 0.485 1.00 68.50 92 SER A O 1
ATOM 714 N N . VAL A 1 93 ? 23.041 5.243 0.386 1.00 76.25 93 VAL A N 1
ATOM 715 C CA . VAL A 1 93 ? 24.322 4.733 0.885 1.00 76.25 93 VAL A CA 1
ATOM 716 C C . VAL A 1 93 ? 24.803 3.619 -0.036 1.00 76.25 93 VAL A C 1
ATOM 718 O O . VAL A 1 93 ? 24.144 2.588 -0.176 1.00 76.25 93 VAL A O 1
ATOM 721 N N . LYS A 1 94 ? 25.975 3.815 -0.650 1.00 75.31 94 LYS A N 1
ATOM 722 C CA . LYS A 1 94 ? 26.563 2.839 -1.575 1.00 75.31 94 LYS A CA 1
ATOM 723 C C . LYS A 1 94 ? 26.680 1.457 -0.933 1.00 75.31 94 LYS A C 1
ATOM 725 O O . LYS A 1 94 ? 27.162 1.325 0.191 1.00 75.31 94 LYS A O 1
ATOM 730 N N . CYS A 1 95 ? 26.287 0.437 -1.691 1.00 73.06 95 CYS A N 1
ATOM 731 C CA . CYS A 1 95 ? 26.310 -0.970 -1.295 1.00 73.06 95 CYS A CA 1
ATOM 732 C C . CYS A 1 95 ? 25.436 -1.301 -0.068 1.00 73.06 95 CYS A C 1
ATOM 734 O O . CYS A 1 95 ? 25.589 -2.371 0.523 1.00 73.06 95 CYS A O 1
ATOM 736 N N . GLN A 1 96 ? 24.495 -0.427 0.301 1.00 77.75 96 GLN A N 1
ATOM 737 C CA . GLN A 1 96 ? 23.424 -0.747 1.238 1.00 77.75 96 GLN A CA 1
ATOM 738 C C . GLN A 1 96 ? 22.093 -0.775 0.499 1.00 77.75 96 GLN A C 1
ATOM 740 O O . GLN A 1 96 ? 21.785 0.098 -0.309 1.00 77.75 96 GLN A O 1
ATOM 745 N N . ARG A 1 97 ? 21.283 -1.793 0.788 1.00 78.69 97 ARG A N 1
ATOM 746 C CA . ARG A 1 97 ? 19.947 -1.892 0.204 1.00 78.69 97 ARG A CA 1
ATOM 747 C C . ARG A 1 97 ? 19.066 -0.781 0.765 1.00 78.69 97 ARG A C 1
ATOM 749 O O . ARG A 1 97 ? 19.043 -0.579 1.983 1.00 78.69 97 ARG A O 1
ATOM 756 N N . LYS A 1 98 ? 18.291 -0.118 -0.096 1.00 80.94 98 LYS A N 1
ATOM 757 C CA . LYS A 1 98 ? 17.312 0.889 0.338 1.00 80.94 98 LYS A CA 1
ATOM 758 C C . LYS A 1 98 ? 16.401 0.302 1.422 1.00 80.94 98 LYS A C 1
ATOM 760 O O . LYS A 1 98 ? 15.925 -0.830 1.306 1.00 80.94 98 LYS A O 1
ATOM 765 N N . ASN A 1 99 ? 16.204 1.060 2.500 1.00 81.00 99 ASN A N 1
ATOM 766 C CA . ASN A 1 99 ? 15.390 0.680 3.661 1.00 81.00 99 ASN A CA 1
ATOM 767 C C . ASN A 1 99 ? 15.747 -0.685 4.281 1.00 81.00 99 ASN A C 1
ATOM 769 O O . ASN A 1 99 ? 14.891 -1.325 4.889 1.00 81.00 99 ASN A O 1
ATOM 773 N N . ASN A 1 100 ? 16.994 -1.147 4.123 1.00 85.81 100 ASN A N 1
ATOM 774 C CA . ASN A 1 100 ? 17.442 -2.467 4.567 1.00 85.81 100 ASN A CA 1
ATOM 775 C C . ASN A 1 100 ? 16.554 -3.614 4.056 1.00 85.81 100 ASN A C 1
ATOM 777 O O . ASN A 1 100 ? 16.341 -4.581 4.781 1.00 85.81 100 ASN A O 1
ATOM 781 N N . MET A 1 101 ? 16.018 -3.520 2.832 1.00 85.69 101 MET A N 1
ATOM 782 C CA . MET A 1 101 ? 15.130 -4.556 2.298 1.00 85.69 101 MET A CA 1
ATOM 783 C C . MET A 1 101 ? 15.786 -5.945 2.278 1.00 85.69 101 MET A C 1
ATOM 785 O O . MET A 1 101 ? 16.940 -6.129 1.874 1.00 85.69 101 MET A O 1
ATOM 789 N N . GLN A 1 102 ? 15.031 -6.942 2.721 1.00 85.50 102 GLN A N 1
ATOM 790 C CA . GLN A 1 102 ? 15.510 -8.311 2.903 1.00 85.50 102 GLN A CA 1
ATOM 791 C C . GLN A 1 102 ? 14.501 -9.365 2.467 1.00 85.50 102 GLN A C 1
ATOM 793 O O . GLN A 1 102 ? 14.910 -10.501 2.238 1.00 85.50 102 GLN A O 1
ATOM 798 N N . TYR A 1 103 ? 13.222 -9.021 2.337 1.00 85.50 103 TYR A N 1
ATOM 799 C CA . TYR A 1 103 ? 12.160 -9.985 2.085 1.00 85.50 103 TYR A CA 1
ATOM 800 C C . TYR A 1 103 ? 11.223 -9.486 0.991 1.00 85.50 103 TYR A C 1
ATOM 802 O O . TYR A 1 103 ? 10.894 -8.301 0.956 1.00 85.50 103 TYR A O 1
ATOM 810 N N . VAL A 1 104 ? 10.778 -10.398 0.129 1.00 87.88 104 VAL A N 1
ATOM 811 C CA . VAL A 1 104 ? 9.594 -10.212 -0.717 1.00 87.88 104 VAL A CA 1
ATOM 812 C C . VAL A 1 104 ? 8.500 -11.086 -0.123 1.00 87.88 104 VAL A C 1
ATOM 814 O O . VAL A 1 104 ? 8.600 -12.308 -0.159 1.00 87.88 104 VAL A O 1
ATOM 817 N N . VAL A 1 105 ? 7.496 -10.472 0.488 1.00 87.12 105 VAL A N 1
ATOM 818 C CA . VAL A 1 105 ? 6.389 -11.165 1.152 1.00 87.12 105 VAL A CA 1
ATOM 819 C C . VAL A 1 105 ? 5.197 -11.174 0.213 1.00 87.12 105 VAL A C 1
ATOM 821 O O . VAL A 1 105 ? 4.802 -10.117 -0.278 1.00 87.12 105 VAL A O 1
ATOM 824 N N . PHE A 1 106 ? 4.633 -12.349 -0.039 1.00 86.19 106 PHE A N 1
ATOM 825 C CA . PHE A 1 106 ? 3.430 -12.493 -0.843 1.00 86.19 106 PHE A CA 1
ATOM 826 C C . PHE A 1 106 ? 2.193 -12.487 0.042 1.00 86.19 106 PHE A C 1
ATOM 828 O O . PHE A 1 106 ? 2.173 -13.037 1.142 1.00 86.19 106 PHE A O 1
ATOM 835 N N . TYR A 1 107 ? 1.149 -11.868 -0.479 1.00 85.81 107 TYR A N 1
ATOM 836 C CA . TYR A 1 107 ? -0.151 -11.765 0.140 1.00 85.81 107 TYR A CA 1
ATOM 837 C C . TYR A 1 107 ? -1.171 -12.262 -0.872 1.00 85.81 107 TYR A C 1
ATOM 839 O O . TYR A 1 107 ? -1.369 -11.641 -1.916 1.00 85.81 107 TYR A O 1
ATOM 847 N N . GLU A 1 108 ? -1.837 -13.366 -0.552 1.00 83.81 108 GLU A N 1
ATOM 848 C CA . GLU A 1 108 ? -3.176 -13.593 -1.085 1.00 83.81 108 GLU A CA 1
ATOM 849 C C . GLU A 1 108 ? -4.132 -12.677 -0.325 1.00 83.81 108 GLU A C 1
ATOM 851 O O . GLU A 1 108 ? -4.048 -12.531 0.894 1.00 83.81 108 GLU A O 1
ATOM 856 N N . MET A 1 109 ? -5.008 -12.000 -1.050 1.00 81.38 109 MET A N 1
ATOM 857 C CA . MET A 1 109 ? -5.994 -11.087 -0.492 1.00 81.38 109 MET A CA 1
ATOM 858 C C . MET A 1 109 ? -7.308 -11.272 -1.226 1.00 81.38 109 MET A C 1
ATOM 860 O O . MET A 1 109 ? -7.335 -11.739 -2.358 1.00 81.38 109 MET A O 1
ATOM 864 N N . THR A 1 110 ? -8.406 -10.909 -0.579 1.00 82.88 110 THR A N 1
ATOM 865 C CA . THR A 1 110 ? -9.688 -10.711 -1.258 1.00 82.88 110 THR A CA 1
ATOM 866 C C . THR A 1 110 ? -10.015 -9.239 -1.138 1.00 82.88 110 THR A C 1
ATOM 868 O O . THR A 1 110 ? -9.809 -8.696 -0.058 1.00 82.88 110 THR A O 1
ATOM 871 N N . ILE A 1 111 ? -10.448 -8.619 -2.231 1.00 84.38 111 ILE A N 1
ATOM 872 C CA . ILE A 1 111 ? -10.713 -7.186 -2.325 1.00 84.38 111 ILE A CA 1
ATOM 873 C C . ILE A 1 111 ? -12.136 -6.956 -2.796 1.00 84.38 111 ILE A C 1
ATOM 875 O O . ILE A 1 111 ? -12.648 -7.698 -3.635 1.00 84.38 111 ILE A O 1
ATOM 879 N N . VAL A 1 112 ? -12.729 -5.883 -2.299 1.00 86.38 112 VAL A N 1
ATOM 880 C CA . VAL A 1 112 ? -13.925 -5.239 -2.845 1.00 86.38 112 VAL A CA 1
ATOM 881 C C . VAL A 1 112 ? -13.632 -3.755 -2.805 1.00 86.38 112 VAL A C 1
ATOM 883 O O . VAL A 1 112 ? -13.203 -3.263 -1.769 1.00 86.38 112 VAL A O 1
ATOM 886 N N . GLN A 1 113 ? -13.807 -3.058 -3.918 1.00 89.56 113 GLN A N 1
ATOM 887 C CA . GLN A 1 113 ? -13.661 -1.607 -3.965 1.00 89.56 113 GLN A CA 1
ATOM 888 C C . GLN A 1 113 ? -14.994 -0.943 -3.609 1.00 89.56 113 GLN A C 1
ATOM 890 O O . GLN A 1 113 ? -16.043 -1.501 -3.944 1.00 89.56 113 GLN A O 1
ATOM 895 N N . PRO A 1 114 ? -14.983 0.260 -3.010 1.00 89.00 114 PRO A N 1
ATOM 896 C CA . PRO A 1 114 ? -16.205 1.031 -2.827 1.00 89.00 114 PRO A CA 1
ATOM 897 C C . PRO A 1 114 ? -16.906 1.289 -4.165 1.00 89.00 114 PRO A C 1
ATOM 899 O O . PRO A 1 114 ? -16.261 1.646 -5.157 1.00 89.00 114 PRO A O 1
ATOM 902 N N . THR A 1 115 ? -18.235 1.189 -4.184 1.00 89.25 115 THR A N 1
ATOM 903 C CA . THR A 1 115 ? -19.048 1.423 -5.388 1.00 89.25 115 THR A CA 1
ATOM 904 C C . THR A 1 115 ? -18.810 2.816 -5.976 1.00 89.25 115 THR A C 1
ATOM 906 O O . THR A 1 115 ? -18.638 2.969 -7.188 1.00 89.25 115 THR A O 1
ATOM 909 N N . TYR A 1 116 ? -18.709 3.833 -5.112 1.00 89.81 116 TYR A N 1
ATOM 910 C CA . TYR A 1 116 ? -18.386 5.201 -5.525 1.00 89.81 116 TYR A CA 1
ATOM 911 C C . TYR A 1 116 ? -16.998 5.316 -6.153 1.00 89.81 116 TYR A C 1
ATOM 913 O O . TYR A 1 116 ? -16.835 6.064 -7.115 1.00 89.81 116 TYR A O 1
ATOM 921 N N . SER A 1 117 ? -16.017 4.558 -5.660 1.00 91.62 117 SER A N 1
ATOM 922 C CA . SER A 1 117 ? -14.669 4.550 -6.222 1.00 91.62 117 SER A CA 1
ATOM 923 C C . SER A 1 117 ? -14.639 3.940 -7.620 1.00 91.62 117 SER A C 1
ATOM 925 O O . SER A 1 117 ? -14.092 4.560 -8.531 1.00 91.62 117 SER A O 1
ATOM 927 N N . ILE A 1 118 ? -15.301 2.795 -7.833 1.00 91.38 118 ILE A N 1
ATOM 928 C CA . ILE A 1 118 ? -15.404 2.192 -9.173 1.00 91.38 118 ILE A CA 1
ATOM 929 C C . ILE A 1 118 ? -16.075 3.160 -10.147 1.00 91.38 118 ILE A C 1
ATOM 931 O O . ILE A 1 118 ? -15.603 3.339 -11.267 1.00 91.38 118 ILE A O 1
ATOM 935 N N . LYS A 1 119 ? -17.144 3.843 -9.719 1.00 92.38 119 LYS A N 1
ATOM 936 C CA . LYS A 1 119 ? -17.793 4.847 -10.564 1.00 92.38 119 LYS A CA 1
ATOM 937 C C . LYS A 1 119 ? -16.875 6.036 -10.855 1.00 92.38 119 LYS A C 1
ATOM 939 O O . LYS A 1 119 ? -16.830 6.508 -11.988 1.00 92.38 119 LYS A O 1
ATOM 944 N N . TYR A 1 120 ? -16.149 6.524 -9.852 1.00 93.38 120 TYR A N 1
ATOM 945 C CA . TYR A 1 120 ? -15.218 7.642 -10.000 1.00 93.38 120 TYR A CA 1
ATOM 946 C C . TYR A 1 120 ? -14.085 7.323 -10.985 1.00 93.38 120 TYR A C 1
ATOM 948 O O . TYR A 1 120 ? -13.704 8.175 -11.789 1.00 93.38 120 TYR A O 1
ATOM 956 N N . TYR A 1 121 ? -13.581 6.089 -10.945 1.00 94.44 121 TYR A N 1
ATOM 957 C CA . TYR A 1 121 ? -12.466 5.601 -11.752 1.00 94.44 121 TYR A CA 1
ATOM 958 C C . TYR A 1 121 ? -12.898 4.766 -12.967 1.00 94.44 121 TYR A C 1
ATOM 960 O O . TYR A 1 121 ? -12.079 4.053 -13.535 1.00 94.44 121 TYR A O 1
ATOM 968 N N . GLU A 1 122 ? -14.138 4.898 -13.449 1.00 93.25 122 GLU A N 1
ATOM 969 C CA . GLU A 1 122 ? -14.661 4.064 -14.550 1.00 93.25 122 GLU A CA 1
ATOM 970 C C . GLU A 1 122 ? -13.872 4.180 -15.871 1.00 93.25 122 GLU A C 1
ATOM 972 O O . GLU A 1 122 ? -13.948 3.299 -16.724 1.00 93.25 122 GLU A O 1
ATOM 977 N N . ASN A 1 123 ? -13.100 5.261 -16.034 1.00 93.50 123 ASN A N 1
ATOM 978 C CA . ASN A 1 123 ? -12.223 5.500 -17.185 1.00 93.50 123 ASN A CA 1
ATOM 979 C C . ASN A 1 123 ? -10.731 5.246 -16.883 1.00 93.50 123 ASN A C 1
ATOM 981 O O . ASN A 1 123 ? -9.877 5.563 -17.713 1.00 93.50 123 ASN A O 1
ATOM 985 N N . HIS A 1 124 ? -10.398 4.734 -15.695 1.00 93.19 124 HIS A N 1
ATOM 986 C CA . HIS A 1 124 ? -9.039 4.332 -15.330 1.00 93.19 124 HIS A CA 1
ATOM 987 C C . HIS A 1 124 ? -8.651 3.026 -16.026 1.00 93.19 124 HIS A C 1
ATOM 989 O O . HIS A 1 124 ? -9.492 2.282 -16.527 1.00 93.19 124 HIS A O 1
ATOM 995 N N . THR A 1 125 ? -7.356 2.728 -16.082 1.00 89.56 125 THR A N 1
ATOM 996 C CA . THR A 1 125 ? -6.856 1.444 -16.583 1.00 89.56 125 THR A CA 1
ATOM 997 C C . THR A 1 125 ? -5.816 0.883 -15.614 1.00 89.56 125 THR A C 1
ATOM 999 O O . THR A 1 125 ? -4.735 1.468 -15.497 1.00 89.56 125 THR A O 1
ATOM 1002 N N . PRO A 1 126 ? -6.086 -0.268 -14.969 1.00 88.50 126 PRO A N 1
ATOM 1003 C CA . PRO A 1 126 ? -7.321 -1.076 -15.022 1.00 88.50 126 PRO A CA 1
ATOM 1004 C C . PRO A 1 126 ? -8.535 -0.406 -14.331 1.00 88.50 126 PRO A C 1
ATOM 1006 O O . PRO A 1 126 ? -8.352 0.196 -13.276 1.00 88.50 126 PRO A O 1
ATOM 1009 N N . PRO A 1 127 ? -9.765 -0.513 -14.872 1.00 88.12 127 PRO A N 1
ATOM 1010 C CA . PRO A 1 127 ? -10.944 0.204 -14.360 1.00 88.12 127 PRO A CA 1
ATOM 1011 C C . PRO A 1 127 ? -11.422 -0.269 -12.976 1.00 88.12 127 PRO A C 1
ATOM 1013 O O . PRO A 1 127 ? -12.186 0.425 -12.310 1.00 88.12 127 PRO A O 1
ATOM 1016 N N . GLU A 1 128 ? -10.979 -1.439 -12.513 1.00 88.56 128 GLU A N 1
ATOM 1017 C CA . GLU A 1 128 ? -11.298 -1.986 -11.188 1.00 88.56 128 GLU A CA 1
ATOM 1018 C C . GLU A 1 128 ? -10.482 -1.342 -10.055 1.00 88.56 128 GLU A C 1
ATOM 1020 O O . GLU A 1 128 ? -10.635 -1.691 -8.884 1.00 88.56 128 GLU A O 1
ATOM 1025 N N . TYR A 1 129 ? -9.574 -0.428 -10.382 1.00 93.06 129 TYR A N 1
ATOM 1026 C CA . TYR A 1 129 ? -8.678 0.216 -9.432 1.00 93.06 129 TYR A CA 1
ATOM 1027 C C . TYR A 1 129 ? -8.749 1.732 -9.573 1.00 93.06 129 TYR A C 1
ATOM 1029 O O . TYR A 1 129 ? -9.211 2.256 -10.580 1.00 93.06 129 TYR A O 1
ATOM 1037 N N . GLY A 1 130 ? -8.284 2.447 -8.551 1.00 94.38 130 GLY A N 1
ATOM 1038 C CA . GLY A 1 130 ? -8.021 3.878 -8.694 1.00 94.38 130 GLY A CA 1
ATOM 1039 C C . GLY A 1 130 ? -6.578 4.181 -9.062 1.00 94.38 130 GLY A C 1
ATOM 1040 O O . GLY A 1 130 ? -5.784 3.288 -9.370 1.00 94.38 130 GLY A O 1
ATOM 1041 N N . ASP A 1 131 ? -6.221 5.453 -8.935 1.00 95.06 131 ASP A N 1
ATOM 1042 C CA . ASP A 1 131 ? -4.842 5.898 -9.102 1.00 95.06 131 ASP A CA 1
ATOM 1043 C C . ASP A 1 131 ? -3.947 5.383 -7.977 1.00 95.06 131 ASP A C 1
ATOM 1045 O O . ASP A 1 131 ? -4.246 5.536 -6.793 1.00 95.06 131 ASP A O 1
ATOM 1049 N N . PHE A 1 132 ? -2.789 4.850 -8.345 1.00 95.94 132 PHE A N 1
ATOM 1050 C CA . PHE A 1 132 ? -1.698 4.580 -7.428 1.00 95.94 132 PHE A CA 1
ATOM 1051 C C . PHE A 1 132 ? -1.311 5.852 -6.667 1.00 95.94 132 PHE A C 1
ATOM 1053 O O . PHE A 1 132 ? -0.889 6.859 -7.244 1.00 95.94 132 PHE A O 1
ATOM 1060 N N . VAL A 1 133 ? -1.405 5.772 -5.343 1.00 96.19 133 VAL A N 1
ATOM 1061 C CA . VAL A 1 133 ? -0.924 6.794 -4.419 1.00 96.19 133 VAL A CA 1
ATOM 1062 C C . VAL A 1 133 ? 0.305 6.251 -3.715 1.00 96.19 133 VAL A C 1
ATOM 1064 O O . VAL A 1 133 ? 0.197 5.304 -2.943 1.00 96.19 133 VAL A O 1
ATOM 1067 N N . ALA A 1 134 ? 1.466 6.867 -3.932 1.00 95.50 134 ALA A N 1
ATOM 1068 C CA . ALA A 1 134 ? 2.658 6.510 -3.173 1.00 95.50 134 ALA A CA 1
ATOM 1069 C C . ALA A 1 134 ? 2.407 6.686 -1.666 1.00 95.50 134 ALA A C 1
ATOM 1071 O O . ALA A 1 134 ? 1.813 7.679 -1.240 1.00 95.50 134 ALA A O 1
ATOM 1072 N N . MET A 1 135 ? 2.829 5.705 -0.869 1.00 95.62 135 MET A N 1
ATOM 1073 C CA . MET A 1 135 ? 2.680 5.701 0.587 1.00 95.62 135 MET A CA 1
ATOM 1074 C C . MET A 1 135 ? 4.023 5.541 1.303 1.00 95.62 135 MET A C 1
ATOM 1076 O O . MET A 1 135 ? 4.709 4.535 1.129 1.00 95.62 135 MET A O 1
ATOM 1080 N N . ASP A 1 136 ? 4.347 6.490 2.179 1.00 91.56 136 ASP A N 1
ATOM 1081 C CA . ASP A 1 136 ? 5.558 6.518 2.995 1.00 91.56 136 ASP A CA 1
ATOM 1082 C C . ASP A 1 136 ? 5.202 6.720 4.473 1.00 91.56 136 ASP A C 1
ATOM 1084 O O . ASP A 1 136 ? 4.412 7.589 4.842 1.00 91.56 136 ASP A O 1
ATOM 1088 N N . GLY A 1 137 ? 5.780 5.905 5.360 1.00 91.81 137 GLY A N 1
ATOM 1089 C CA . GLY A 1 137 ? 5.596 6.072 6.808 1.00 91.81 137 GLY A CA 1
ATOM 1090 C C . GLY A 1 137 ? 4.157 5.866 7.312 1.00 91.81 137 GLY A C 1
ATOM 1091 O O . GLY A 1 137 ? 3.775 6.490 8.303 1.00 91.81 137 GLY A O 1
ATOM 1092 N N . ALA A 1 138 ? 3.385 4.983 6.662 1.00 94.25 138 ALA A N 1
ATOM 1093 C CA . ALA A 1 138 ? 1.943 4.761 6.881 1.00 94.25 138 ALA A CA 1
ATOM 1094 C C . ALA A 1 138 ? 1.038 5.924 6.453 1.00 94.25 138 ALA A C 1
ATOM 1096 O O . ALA A 1 138 ? -0.112 6.008 6.881 1.00 94.25 138 ALA A O 1
ATOM 1097 N N . LYS A 1 139 ? 1.545 6.816 5.609 1.00 96.25 139 LYS A N 1
ATOM 1098 C CA . LYS A 1 139 ? 0.830 7.984 5.118 1.00 96.25 139 LYS A CA 1
ATOM 1099 C C . LYS A 1 139 ? 0.879 8.003 3.598 1.00 96.25 139 LYS A C 1
ATOM 1101 O O . LYS A 1 139 ? 1.873 7.579 3.022 1.00 96.25 139 LYS A O 1
ATOM 1106 N N . CYS A 1 140 ? -0.131 8.557 2.939 1.00 97.38 140 CYS A N 1
ATOM 1107 C CA . CYS A 1 140 ? 0.025 9.016 1.564 1.00 97.38 140 CYS A CA 1
ATOM 1108 C C . CYS A 1 140 ? 1.205 9.999 1.475 1.00 97.38 140 CYS A C 1
ATOM 1110 O O . CYS A 1 140 ? 1.269 10.986 2.221 1.00 97.38 140 CYS A O 1
ATOM 1112 N N . THR A 1 141 ? 2.128 9.757 0.559 1.00 96.69 141 THR A N 1
ATOM 1113 C CA . THR A 1 141 ? 3.252 10.646 0.272 1.00 96.69 141 THR A CA 1
ATOM 1114 C C . THR A 1 141 ? 2.725 11.988 -0.230 1.00 96.69 141 THR A C 1
ATOM 1116 O O . THR A 1 141 ? 1.747 12.044 -0.975 1.00 96.69 141 THR A O 1
ATOM 1119 N N . ASN A 1 142 ? 3.341 13.089 0.205 1.00 94.56 142 ASN A N 1
ATOM 1120 C CA . ASN A 1 142 ? 2.944 14.420 -0.254 1.00 94.56 142 ASN A CA 1
ATOM 1121 C C . ASN A 1 142 ? 3.312 14.625 -1.733 1.00 94.56 142 ASN A C 1
ATOM 1123 O O . ASN A 1 142 ? 4.402 14.258 -2.168 1.00 94.56 142 ASN A O 1
ATOM 1127 N N . ALA A 1 143 ? 2.441 15.304 -2.473 1.00 90.25 143 ALA A N 1
ATOM 1128 C CA . ALA A 1 143 ? 2.754 15.955 -3.735 1.00 90.25 143 ALA A CA 1
ATOM 1129 C C . ALA A 1 143 ? 3.208 17.397 -3.444 1.00 90.25 143 ALA A C 1
ATOM 1131 O O . ALA A 1 143 ? 2.404 18.322 -3.320 1.00 90.25 143 ALA A O 1
ATOM 1132 N N . GLY A 1 144 ? 4.518 17.590 -3.275 1.00 89.88 144 GLY A N 1
ATOM 1133 C CA . GLY A 1 144 ? 5.071 18.864 -2.812 1.00 89.88 144 GLY A CA 1
ATOM 1134 C C . GLY A 1 144 ? 4.764 19.101 -1.331 1.00 89.88 144 GLY A C 1
ATOM 1135 O O . GLY A 1 144 ? 5.145 18.297 -0.482 1.00 89.88 144 GLY A O 1
ATOM 1136 N N . ALA A 1 145 ? 4.093 20.207 -1.009 1.00 88.75 145 ALA A N 1
ATOM 1137 C CA . ALA A 1 145 ? 3.746 20.558 0.373 1.00 88.75 145 ALA A CA 1
ATOM 1138 C C . ALA A 1 145 ? 2.428 19.929 0.869 1.00 88.75 145 ALA A C 1
ATOM 1140 O O . ALA A 1 145 ? 2.117 20.041 2.052 1.00 88.75 145 ALA A O 1
ATOM 1141 N N . ASP A 1 146 ? 1.662 19.279 -0.010 1.00 94.69 146 ASP A N 1
ATOM 1142 C CA . ASP A 1 146 ? 0.279 18.866 0.246 1.00 94.69 146 ASP A CA 1
ATOM 1143 C C . ASP A 1 146 ? 0.039 17.403 -0.165 1.00 94.69 146 ASP A C 1
ATOM 1145 O O . ASP A 1 146 ? 0.873 16.787 -0.824 1.00 94.69 146 ASP A O 1
ATOM 1149 N N . LEU A 1 147 ? -1.088 16.816 0.228 1.00 96.44 147 LEU A N 1
ATOM 1150 C CA . LEU A 1 147 ? -1.499 15.484 -0.207 1.00 96.44 147 LEU A CA 1
ATOM 1151 C C . LEU A 1 147 ? -1.941 15.499 -1.678 1.00 96.44 147 LEU A C 1
ATOM 1153 O O . LEU A 1 147 ? -2.588 16.451 -2.120 1.00 96.44 147 LEU A O 1
ATOM 1157 N N . PRO A 1 148 ? -1.659 14.436 -2.451 1.00 96.12 148 PRO A N 1
ATOM 1158 C CA . PRO A 1 148 ? -2.180 14.319 -3.805 1.00 96.12 148 PRO A CA 1
ATOM 1159 C C . PRO A 1 148 ? -3.709 14.225 -3.781 1.00 96.12 148 PRO A C 1
ATOM 1161 O O . PRO A 1 148 ? -4.296 13.647 -2.862 1.00 96.12 148 PRO A O 1
ATOM 1164 N N . LYS A 1 149 ? -4.362 14.746 -4.827 1.00 95.38 149 LYS A N 1
ATOM 1165 C CA . LYS A 1 149 ? -5.828 14.711 -4.968 1.00 95.38 149 LYS A CA 1
ATOM 1166 C C . LYS A 1 149 ? -6.391 13.292 -4.820 1.00 95.38 149 LYS A C 1
ATOM 1168 O O . LYS A 1 149 ? -7.401 13.123 -4.150 1.00 95.38 149 LYS A O 1
ATOM 1173 N N . SER A 1 150 ? -5.707 12.294 -5.378 1.00 94.44 150 SER A N 1
ATOM 1174 C CA . SER A 1 150 ? -6.064 10.874 -5.274 1.00 94.44 150 SER A CA 1
ATOM 1175 C C . SER A 1 150 ? -6.047 10.333 -3.839 1.00 94.44 150 SER A C 1
ATOM 1177 O O . SER A 1 150 ? -6.805 9.428 -3.534 1.00 94.44 150 SER A O 1
ATOM 1179 N N . CYS A 1 151 ? -5.268 10.917 -2.920 1.00 96.50 151 CYS A N 1
ATOM 1180 C CA . CYS A 1 151 ? -5.377 10.590 -1.493 1.00 96.50 151 CYS A CA 1
ATOM 1181 C C . CYS A 1 151 ? -6.515 11.355 -0.804 1.00 96.50 151 CYS A C 1
ATOM 1183 O O . CYS A 1 151 ? -7.163 10.830 0.097 1.00 96.50 151 CYS A O 1
ATOM 1185 N N . LYS A 1 152 ? -6.762 12.611 -1.201 1.00 96.62 152 LYS A N 1
ATOM 1186 C CA . LYS A 1 152 ? -7.802 13.448 -0.581 1.00 96.62 152 LYS A CA 1
ATOM 1187 C C . LYS A 1 152 ? -9.200 12.872 -0.785 1.00 96.62 152 LYS A C 1
ATOM 1189 O O . LYS A 1 152 ? -9.999 12.900 0.149 1.00 96.62 152 LYS A O 1
ATOM 1194 N N . VAL A 1 153 ? -9.450 12.299 -1.964 1.00 95.50 153 VAL A N 1
ATOM 1195 C CA . VAL A 1 153 ? -10.746 11.695 -2.298 1.00 95.50 153 VAL A CA 1
ATOM 1196 C C . VAL A 1 153 ? -11.084 10.464 -1.453 1.00 95.50 153 VAL A C 1
ATOM 1198 O O . VAL A 1 153 ? -12.259 10.146 -1.328 1.00 95.50 153 VAL A O 1
ATOM 1201 N N . TYR A 1 154 ? -10.104 9.818 -0.802 1.00 94.31 154 TYR A N 1
ATOM 1202 C CA . TYR A 1 154 ? -10.384 8.696 0.104 1.00 94.31 154 TYR A CA 1
ATOM 1203 C C . TYR A 1 154 ? -11.342 9.065 1.239 1.00 94.31 154 TYR A C 1
ATOM 1205 O O . TYR A 1 154 ? -12.042 8.190 1.734 1.00 94.31 154 TYR A O 1
ATOM 1213 N N . TYR A 1 155 ? -11.327 10.333 1.666 1.00 94.25 155 TYR A N 1
ATOM 1214 C CA . TYR A 1 155 ? -12.076 10.821 2.826 1.00 94.25 155 TYR A CA 1
ATOM 1215 C C . TYR A 1 155 ? -12.755 12.178 2.583 1.00 94.25 155 TYR A C 1
ATOM 1217 O O . TYR A 1 155 ? -13.062 12.896 3.535 1.00 94.25 155 TYR A O 1
ATOM 1225 N N . GLY A 1 156 ? -12.877 12.602 1.321 1.00 95.00 156 GLY A N 1
ATOM 1226 C CA . GLY A 1 156 ? -13.425 13.914 0.964 1.00 95.00 156 GLY A CA 1
ATOM 1227 C C . GLY A 1 156 ? -12.674 15.105 1.577 1.00 95.00 156 GLY A C 1
ATOM 1228 O O . GLY A 1 156 ? -13.277 16.121 1.932 1.00 95.00 156 GLY A O 1
ATOM 1229 N N . LEU A 1 157 ? -11.349 15.000 1.737 1.00 96.12 157 LEU A N 1
ATOM 1230 C CA . LEU A 1 157 ? -10.542 16.063 2.345 1.00 96.12 157 LEU A CA 1
ATOM 1231 C C . LEU A 1 157 ? -10.564 17.328 1.480 1.00 96.12 157 LEU A C 1
ATOM 1233 O O . LEU A 1 157 ? -10.613 17.250 0.252 1.00 96.12 157 LEU A O 1
ATOM 1237 N N . ASP A 1 158 ? -10.503 18.496 2.118 1.00 95.06 158 ASP A N 1
ATOM 1238 C CA . ASP A 1 158 ? -10.466 19.811 1.460 1.00 95.06 158 ASP A CA 1
ATOM 1239 C C . ASP A 1 158 ? -11.608 20.049 0.452 1.00 95.06 158 ASP A C 1
ATOM 1241 O O . ASP A 1 158 ? -11.430 20.705 -0.575 1.00 95.06 158 ASP A O 1
ATOM 1245 N N . GLY A 1 159 ? -12.792 19.492 0.731 1.00 94.69 159 GLY A N 1
ATOM 1246 C CA . GLY A 1 159 ? -13.971 19.621 -0.129 1.00 94.69 159 GLY A CA 1
ATOM 1247 C C . GLY A 1 159 ? -13.918 18.768 -1.399 1.00 94.69 159 GLY A C 1
ATOM 1248 O O . GLY A 1 159 ? -14.698 18.998 -2.324 1.00 94.69 159 GLY A O 1
ATOM 1249 N N . THR A 1 160 ? -13.001 17.799 -1.472 1.00 95.50 160 THR A N 1
ATOM 1250 C CA . THR A 1 160 ? -13.023 16.775 -2.523 1.00 95.50 160 THR A CA 1
ATOM 1251 C C . THR A 1 160 ? -14.182 15.796 -2.317 1.00 95.50 160 THR A C 1
ATOM 1253 O O . THR A 1 160 ? -14.809 15.757 -1.262 1.00 95.50 160 THR A O 1
ATOM 1256 N N . MET A 1 161 ? -14.499 15.020 -3.354 1.00 93.50 161 MET A N 1
ATOM 1257 C CA . MET A 1 161 ? -15.489 13.949 -3.246 1.00 93.50 161 MET A CA 1
ATOM 1258 C C . MET A 1 161 ? -14.971 12.861 -2.308 1.00 93.50 161 MET A C 1
ATOM 1260 O O . MET A 1 161 ? -13.815 12.473 -2.436 1.00 93.50 161 MET A O 1
ATOM 1264 N N . ASP A 1 162 ? -15.821 12.369 -1.412 1.00 93.31 162 ASP A N 1
ATOM 1265 C CA . ASP A 1 162 ? -15.543 11.169 -0.629 1.00 93.31 162 ASP A CA 1
ATOM 1266 C C . ASP A 1 162 ? -15.963 9.939 -1.439 1.00 93.31 162 ASP A C 1
ATOM 1268 O O . ASP A 1 162 ? -17.154 9.691 -1.635 1.00 93.31 162 ASP A O 1
ATOM 1272 N N . ILE A 1 163 ? -14.979 9.223 -1.979 1.00 91.94 163 ILE A N 1
ATOM 1273 C CA . ILE A 1 163 ? -15.199 7.989 -2.747 1.00 91.94 163 ILE A CA 1
ATOM 1274 C C . ILE A 1 163 ? -14.910 6.735 -1.913 1.00 91.94 163 ILE A C 1
ATOM 1276 O O . ILE A 1 163 ? -14.994 5.623 -2.438 1.00 91.94 163 ILE A O 1
ATOM 1280 N N . GLY A 1 164 ? -14.571 6.918 -0.633 1.00 90.56 164 GLY A N 1
ATOM 1281 C CA . GLY A 1 164 ? -14.017 5.895 0.240 1.00 90.56 164 GLY A CA 1
ATOM 1282 C C . GLY A 1 164 ? -12.548 5.576 -0.068 1.00 90.56 164 GLY A C 1
ATOM 1283 O O . GLY A 1 164 ? -12.049 5.845 -1.167 1.00 90.56 164 GLY A O 1
ATOM 1284 N N . PRO A 1 165 ? -11.816 4.978 0.889 1.00 91.06 165 PRO A N 1
ATOM 1285 C CA . PRO A 1 165 ? -10.500 4.426 0.601 1.00 91.06 165 PRO A CA 1
ATOM 1286 C C . PRO A 1 165 ? -10.651 3.385 -0.509 1.00 91.06 165 PRO A C 1
ATOM 1288 O O . PRO A 1 165 ? -11.567 2.572 -0.456 1.00 91.06 165 PRO A O 1
ATOM 1291 N N . ASN A 1 166 ? -9.759 3.377 -1.496 1.00 92.19 166 ASN A N 1
ATOM 1292 C CA . ASN A 1 166 ? -9.744 2.371 -2.559 1.00 92.19 166 ASN A CA 1
ATOM 1293 C C . ASN A 1 166 ? -8.314 1.928 -2.870 1.00 92.19 166 ASN A C 1
ATOM 1295 O O . ASN A 1 166 ? -7.364 2.677 -2.640 1.00 92.19 166 ASN A O 1
ATOM 1299 N N . VAL A 1 167 ? -8.138 0.711 -3.390 1.00 94.06 167 VAL A N 1
ATOM 1300 C CA . VAL A 1 167 ? -6.820 0.316 -3.892 1.00 94.06 167 VAL A CA 1
ATOM 1301 C C . VAL A 1 167 ? -6.597 0.954 -5.238 1.00 94.06 167 VAL A C 1
ATOM 1303 O O . VAL A 1 167 ? -7.408 0.808 -6.155 1.00 94.06 167 VAL A O 1
ATOM 1306 N N . GLY A 1 168 ? -5.484 1.664 -5.334 1.00 95.00 168 GLY A N 1
ATOM 130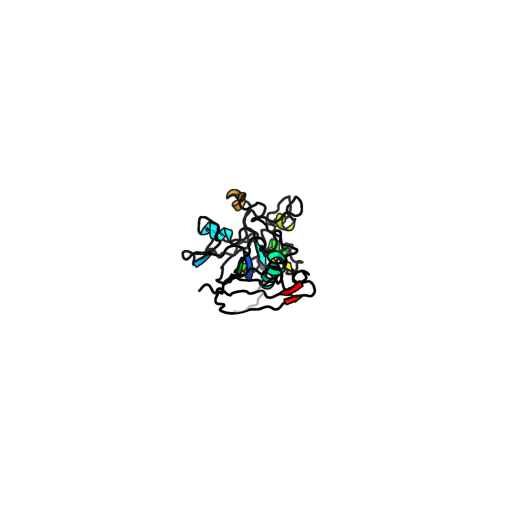7 C CA . GLY A 1 168 ? -5.054 2.291 -6.566 1.00 95.00 168 GLY A CA 1
ATOM 1308 C C . GLY A 1 168 ? -3.864 1.568 -7.163 1.00 95.00 168 GLY A C 1
ATOM 1309 O O . GLY A 1 168 ? -2.914 1.307 -6.427 1.00 95.00 168 GLY A O 1
ATOM 1310 N N . CYS A 1 169 ? -3.899 1.263 -8.457 1.00 95.50 169 CYS A N 1
ATOM 1311 C CA . CYS A 1 169 ? -2.848 0.537 -9.163 1.00 95.50 169 CYS A CA 1
ATOM 1312 C C . CYS A 1 169 ? -2.537 1.201 -10.504 1.00 95.50 169 CYS A C 1
ATOM 1314 O O . CYS A 1 169 ? -3.446 1.463 -11.292 1.00 95.50 169 CYS A O 1
ATOM 1316 N N . ASN A 1 170 ? -1.248 1.397 -10.793 1.00 94.50 170 ASN A N 1
ATOM 1317 C CA . ASN A 1 170 ? -0.780 1.940 -12.069 1.00 94.50 170 ASN A CA 1
ATOM 1318 C C . ASN A 1 170 ? 0.297 1.037 -12.684 1.00 94.50 170 ASN A C 1
ATOM 1320 O O . ASN A 1 170 ? 1.101 0.457 -11.942 1.00 94.50 170 ASN A O 1
ATOM 1324 N N . PRO A 1 171 ? 0.350 0.944 -14.025 1.00 93.81 171 PRO A N 1
ATOM 1325 C CA . PRO A 1 171 ? 1.400 0.211 -14.713 1.00 93.81 171 PRO A CA 1
ATOM 1326 C C . PRO A 1 171 ? 2.758 0.895 -14.518 1.00 93.81 171 PRO A C 1
ATOM 1328 O O . PRO A 1 171 ? 2.873 2.118 -14.555 1.00 93.81 171 PRO A O 1
ATOM 1331 N N . GLN A 1 172 ? 3.794 0.083 -14.339 1.00 91.69 172 GLN A N 1
ATOM 1332 C CA . GLN A 1 172 ? 5.192 0.493 -14.156 1.00 91.69 172 GLN A CA 1
ATOM 1333 C C . GLN A 1 172 ? 6.141 -0.261 -15.096 1.00 91.69 172 GLN A C 1
ATOM 1335 O O . GLN A 1 172 ? 7.362 -0.189 -14.961 1.00 91.69 172 GLN A O 1
ATOM 1340 N N . GLY A 1 173 ? 5.599 -1.006 -16.063 1.00 87.50 173 GLY A N 1
ATOM 1341 C CA . GLY A 1 173 ? 6.411 -1.878 -16.910 1.00 87.50 173 GLY A CA 1
ATOM 1342 C C . GLY A 1 173 ? 7.334 -1.167 -17.897 1.00 87.50 173 GLY A C 1
ATOM 1343 O O . GLY A 1 173 ? 8.241 -1.788 -18.444 1.00 87.50 173 GLY A O 1
ATOM 1344 N N . SER A 1 174 ? 7.149 0.138 -18.098 1.00 87.69 174 SER A N 1
ATOM 1345 C CA . SER A 1 174 ? 8.008 0.967 -18.946 1.00 87.69 174 SER A CA 1
ATOM 1346 C C . SER A 1 174 ? 9.116 1.698 -18.183 1.00 87.69 174 SER A C 1
ATOM 1348 O O . SER A 1 174 ? 9.768 2.558 -18.774 1.00 87.69 174 SER A O 1
ATOM 1350 N N . ASP A 1 175 ? 9.321 1.429 -16.887 1.00 84.75 175 ASP A N 1
ATOM 1351 C CA . ASP A 1 175 ? 10.389 2.090 -16.132 1.00 84.75 175 ASP A CA 1
ATOM 1352 C C . ASP A 1 175 ? 11.765 1.712 -16.719 1.00 84.75 175 ASP A C 1
ATOM 1354 O O . ASP A 1 175 ? 12.127 0.531 -16.748 1.00 84.75 175 ASP A O 1
ATOM 1358 N N . PRO A 1 176 ? 12.562 2.692 -17.185 1.00 85.12 176 PRO A N 1
ATOM 1359 C CA . PRO A 1 176 ? 13.813 2.419 -17.888 1.00 85.12 176 PRO A CA 1
ATOM 1360 C C . PRO A 1 176 ? 14.897 1.808 -16.992 1.00 85.12 176 PRO A C 1
ATOM 1362 O O . PRO A 1 176 ? 15.880 1.272 -17.505 1.00 85.12 176 PRO A O 1
ATOM 1365 N N . ARG A 1 177 ? 14.752 1.889 -15.664 1.00 81.50 177 ARG A N 1
ATOM 1366 C CA . ARG A 1 177 ? 15.715 1.331 -14.706 1.00 81.50 177 ARG A CA 1
ATOM 1367 C C . ARG A 1 177 ? 15.602 -0.187 -14.623 1.00 81.50 177 ARG A C 1
ATOM 1369 O O . ARG A 1 177 ? 16.609 -0.855 -14.410 1.00 81.50 177 ARG A O 1
ATOM 1376 N N . ALA A 1 178 ? 14.392 -0.718 -14.786 1.00 80.94 178 ALA A N 1
ATOM 1377 C CA . ALA A 1 178 ? 14.104 -2.147 -14.772 1.00 80.94 178 ALA A CA 1
ATOM 1378 C C . ALA A 1 178 ? 12.746 -2.414 -15.459 1.00 80.94 178 ALA A C 1
ATOM 1380 O O . ALA A 1 178 ? 11.714 -2.476 -14.784 1.00 80.94 178 ALA A O 1
ATOM 1381 N N . PRO A 1 179 ? 12.724 -2.556 -16.796 1.00 83.94 179 PRO A N 1
ATOM 1382 C CA . PRO A 1 179 ? 11.485 -2.696 -17.553 1.00 83.94 179 PRO A CA 1
ATOM 1383 C C . 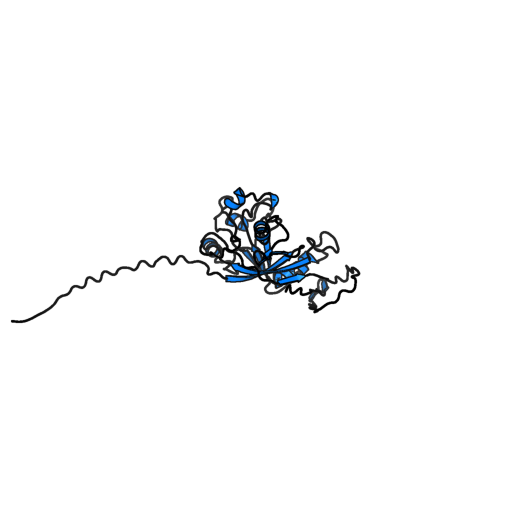PRO A 1 179 ? 10.960 -4.135 -17.467 1.00 83.94 179 PRO A C 1
ATOM 1385 O O . PRO A 1 179 ? 11.322 -5.002 -18.263 1.00 83.94 179 PRO A O 1
ATOM 1388 N N . TYR A 1 180 ? 10.116 -4.399 -16.472 1.00 84.12 180 TYR A N 1
ATOM 1389 C CA . TYR A 1 180 ? 9.382 -5.659 -16.347 1.00 84.12 180 TYR A CA 1
ATOM 1390 C C . TYR A 1 180 ? 7.999 -5.517 -16.995 1.00 84.12 180 TYR A C 1
ATOM 1392 O O . TYR A 1 180 ? 7.216 -4.696 -16.516 1.00 84.12 180 TYR A O 1
ATOM 1400 N N . PRO A 1 181 ? 7.657 -6.287 -18.045 1.00 87.56 181 PRO A N 1
ATOM 1401 C CA . PRO A 1 181 ? 6.312 -6.242 -18.616 1.00 87.56 181 PRO A CA 1
ATOM 1402 C C . PRO A 1 181 ? 5.265 -6.611 -17.558 1.00 87.56 181 PRO A C 1
ATOM 1404 O O . PRO A 1 181 ? 5.568 -7.325 -16.605 1.00 87.56 181 PRO A O 1
ATOM 1407 N N . ASP A 1 182 ? 4.052 -6.079 -17.717 1.00 87.25 182 ASP A N 1
ATOM 1408 C CA . ASP A 1 182 ? 2.902 -6.348 -16.839 1.00 87.25 182 ASP A CA 1
ATOM 1409 C C . ASP A 1 182 ? 3.129 -6.033 -15.345 1.00 87.25 182 ASP A C 1
ATOM 1411 O O . ASP A 1 182 ? 2.384 -6.475 -14.474 1.00 87.25 182 ASP A O 1
ATOM 1415 N N . ASN A 1 183 ? 4.132 -5.206 -15.037 1.00 91.25 183 ASN A N 1
ATOM 1416 C CA . ASN A 1 183 ? 4.372 -4.687 -13.698 1.00 91.25 183 ASN A CA 1
ATOM 1417 C C . ASN A 1 183 ? 3.326 -3.629 -13.324 1.00 91.25 183 ASN A C 1
ATOM 1419 O O . ASN A 1 183 ? 3.192 -2.608 -14.003 1.00 91.25 183 ASN A O 1
ATOM 1423 N N . TYR A 1 184 ? 2.686 -3.836 -12.177 1.00 94.50 184 TYR A N 1
ATOM 1424 C CA . TYR A 1 184 ? 1.871 -2.852 -11.475 1.00 94.50 184 TYR A CA 1
ATOM 1425 C C . TYR A 1 184 ? 2.420 -2.542 -10.087 1.00 94.50 184 TYR A C 1
ATOM 1427 O O . TYR A 1 184 ? 2.792 -3.453 -9.335 1.00 94.50 184 TYR A O 1
ATOM 1435 N N . TRP A 1 185 ? 2.366 -1.261 -9.723 1.00 95.31 185 TRP A N 1
ATOM 1436 C CA . TRP A 1 185 ? 2.476 -0.797 -8.342 1.00 95.31 185 TRP A CA 1
ATOM 1437 C C . TRP A 1 185 ? 1.109 -0.399 -7.830 1.00 95.31 185 TRP A C 1
ATOM 1439 O O . TRP A 1 185 ? 0.345 0.264 -8.531 1.00 95.31 185 TRP A O 1
ATOM 1449 N N . CYS A 1 186 ? 0.830 -0.802 -6.599 1.00 95.81 186 CYS A N 1
ATOM 1450 C CA . CYS A 1 186 ? -0.473 -0.677 -5.987 1.00 95.81 186 CYS A CA 1
ATOM 1451 C C . CYS A 1 186 ? -0.370 -0.052 -4.597 1.00 95.81 186 CYS A C 1
ATOM 1453 O O . CYS A 1 186 ? 0.600 -0.240 -3.865 1.00 95.81 186 CYS A O 1
ATOM 1455 N N . SER A 1 187 ? -1.397 0.691 -4.224 1.00 95.56 187 SER A N 1
ATOM 1456 C CA . SER A 1 187 ? -1.483 1.443 -2.982 1.00 95.56 187 SER A CA 1
ATOM 1457 C C . SER A 1 187 ? -2.657 0.926 -2.169 1.00 95.56 187 SER A C 1
ATOM 1459 O O . SER A 1 187 ? -3.766 0.827 -2.685 1.00 95.56 187 SER A O 1
ATOM 1461 N N . PHE A 1 188 ? -2.398 0.552 -0.919 1.00 94.25 188 PHE A N 1
ATOM 1462 C CA . PHE A 1 188 ? -3.366 -0.059 -0.013 1.00 94.25 188 PHE A CA 1
ATOM 1463 C C . PHE A 1 188 ? -3.611 0.890 1.155 1.00 94.25 188 PHE A C 1
ATOM 1465 O O . PHE A 1 188 ? -2.905 0.799 2.166 1.00 94.25 188 PHE A O 1
ATOM 1472 N N . PRO A 1 189 ? -4.559 1.840 1.028 1.00 94.12 189 PRO A N 1
ATOM 1473 C CA . PRO A 1 189 ? -4.844 2.775 2.099 1.00 94.12 189 PRO A CA 1
ATOM 1474 C C . PRO A 1 189 ? -5.541 2.062 3.256 1.00 94.12 189 PRO A C 1
ATOM 1476 O O . PRO A 1 189 ? -6.429 1.228 3.087 1.00 94.12 189 PRO A O 1
ATOM 1479 N N . ASN A 1 190 ? -5.150 2.444 4.463 1.00 91.88 190 ASN A N 1
ATOM 1480 C CA . ASN A 1 190 ? -5.815 2.046 5.690 1.00 91.88 190 ASN A CA 1
ATOM 1481 C C . ASN A 1 190 ? -6.164 3.292 6.500 1.00 91.88 190 ASN A C 1
ATOM 1483 O O . ASN A 1 190 ? -5.868 4.415 6.085 1.00 91.88 190 ASN A O 1
ATOM 1487 N N . SER A 1 191 ? -6.794 3.091 7.650 1.00 92.31 191 SER A N 1
ATOM 1488 C CA . SER A 1 191 ? -7.389 4.147 8.454 1.00 92.31 191 SER A CA 1
ATOM 1489 C C . SER A 1 191 ? -6.408 5.296 8.683 1.00 92.31 191 SER A C 1
ATOM 1491 O O . SER A 1 191 ? -5.211 5.057 8.913 1.00 92.31 191 SER A O 1
ATOM 1493 N N . CYS A 1 192 ? -6.911 6.528 8.643 1.00 95.69 192 CYS A N 1
ATOM 1494 C CA . CYS A 1 192 ? -6.122 7.736 8.872 1.00 95.69 192 CYS A CA 1
ATOM 1495 C C . CYS A 1 192 ? -4.910 7.857 7.908 1.00 95.69 192 CYS A C 1
ATOM 1497 O O . CYS A 1 192 ? -3.809 8.236 8.310 1.00 95.69 192 CYS A O 1
ATOM 1499 N N . ALA A 1 193 ? -5.083 7.509 6.622 1.00 96.00 193 ALA A N 1
ATOM 1500 C CA . ALA A 1 193 ? -4.012 7.493 5.604 1.00 96.00 193 ALA A CA 1
ATOM 1501 C C . ALA A 1 193 ? -3.324 8.854 5.351 1.00 96.00 193 ALA A C 1
ATOM 1503 O O . ALA A 1 193 ? -2.279 8.915 4.710 1.00 96.00 193 ALA A O 1
ATOM 1504 N N . GLN A 1 194 ? -3.882 9.948 5.853 1.00 96.25 194 GLN A N 1
ATOM 1505 C CA . GLN A 1 194 ? -3.345 11.303 5.763 1.00 96.25 194 GLN A CA 1
ATOM 1506 C C . GLN A 1 194 ? -2.356 11.660 6.885 1.00 96.25 194 GLN A C 1
ATOM 1508 O O . GLN A 1 194 ? -1.780 12.749 6.864 1.00 96.25 194 GLN A O 1
ATOM 1513 N N . LYS A 1 195 ? -2.137 10.769 7.860 1.00 96.81 195 LYS A N 1
ATOM 1514 C CA . LYS A 1 195 ? -1.221 10.969 8.993 1.00 96.81 195 LYS A CA 1
ATOM 1515 C C . LYS A 1 195 ? -0.102 9.935 9.017 1.00 96.81 195 LYS A C 1
ATOM 1517 O O . LYS A 1 195 ? -0.285 8.804 8.570 1.00 96.81 195 LYS A O 1
ATOM 1522 N N . TYR A 1 196 ? 1.055 10.319 9.554 1.00 95.62 196 TYR A N 1
ATOM 1523 C CA . TYR A 1 196 ? 2.141 9.368 9.784 1.00 95.62 196 TYR A CA 1
ATOM 1524 C C . TYR A 1 196 ? 1.756 8.361 10.862 1.00 95.62 196 TYR A C 1
ATOM 1526 O O . TYR A 1 196 ? 0.946 8.664 11.734 1.00 95.62 196 TYR A O 1
ATOM 1534 N N . ARG A 1 197 ? 2.385 7.178 10.851 1.00 92.94 197 ARG A N 1
ATOM 1535 C CA . ARG A 1 197 ? 2.093 6.086 11.801 1.00 92.94 197 ARG A CA 1
ATOM 1536 C C . ARG A 1 197 ? 1.978 6.553 13.256 1.00 92.94 197 ARG A C 1
ATOM 1538 O O . ARG A 1 197 ? 1.025 6.182 13.930 1.00 92.94 197 ARG A O 1
ATOM 1545 N N . ALA A 1 198 ? 2.923 7.373 13.718 1.00 92.38 198 ALA A N 1
ATOM 1546 C CA . ALA A 1 198 ? 2.962 7.869 15.097 1.00 92.38 198 ALA A CA 1
ATOM 1547 C C . ALA A 1 198 ? 1.807 8.827 15.451 1.00 92.38 198 ALA A C 1
ATOM 1549 O O . ALA A 1 198 ? 1.515 9.033 16.623 1.00 92.38 198 ALA A O 1
ATOM 1550 N N . GLU A 1 199 ? 1.148 9.406 14.449 1.00 95.31 199 GLU A N 1
ATOM 1551 C CA . GLU A 1 199 ? 0.067 10.385 14.594 1.00 95.31 199 GLU A CA 1
ATOM 1552 C C . GLU A 1 199 ? -1.326 9.755 14.406 1.00 95.31 199 GLU A C 1
ATOM 1554 O O . GLU A 1 199 ? -2.340 10.438 14.554 1.00 95.31 199 GLU A O 1
ATOM 1559 N N . LYS A 1 200 ? -1.406 8.461 14.063 1.00 94.81 200 LYS A N 1
ATOM 1560 C CA . LYS A 1 200 ? -2.672 7.749 13.842 1.00 94.81 200 LYS A CA 1
ATOM 1561 C C . LYS A 1 200 ? -3.326 7.346 15.165 1.00 94.81 200 LYS A C 1
ATOM 1563 O O . LYS A 1 200 ? -3.258 6.181 15.567 1.00 94.81 200 LYS A O 1
ATOM 1568 N N . THR A 1 201 ? -3.966 8.305 15.829 1.00 94.81 201 THR A N 1
ATOM 1569 C CA . THR A 1 201 ? -4.721 8.057 17.067 1.00 94.81 201 THR A CA 1
ATOM 1570 C C . THR A 1 201 ? -5.965 7.202 16.817 1.00 94.81 201 THR A C 1
ATOM 1572 O O . THR A 1 201 ? -6.430 7.080 15.680 1.00 94.81 201 THR A O 1
ATOM 1575 N N . ALA A 1 202 ? -6.529 6.623 17.880 1.00 93.69 202 ALA A N 1
ATOM 1576 C CA . ALA A 1 202 ? -7.773 5.860 17.792 1.00 93.69 202 ALA A CA 1
ATOM 1577 C C . ALA A 1 202 ? -8.924 6.715 17.235 1.00 93.69 202 ALA A C 1
ATOM 1579 O O . ALA A 1 202 ? -9.681 6.252 16.385 1.00 93.69 202 ALA A O 1
ATOM 1580 N N . GLU A 1 203 ? -8.996 7.986 17.633 1.00 95.81 203 GLU A N 1
ATOM 1581 C CA . GLU A 1 203 ? -9.988 8.946 17.147 1.00 95.81 203 GLU A CA 1
ATOM 1582 C C . GLU A 1 203 ? -9.808 9.208 15.651 1.00 95.81 203 GLU A C 1
ATOM 1584 O O . GLU A 1 203 ? -10.786 9.196 14.909 1.00 95.81 203 GLU A O 1
ATOM 1589 N N . CYS A 1 204 ? -8.565 9.371 15.178 1.00 95.88 204 CYS A N 1
ATOM 1590 C CA . CYS A 1 204 ? -8.315 9.544 13.749 1.00 95.88 204 CYS A CA 1
ATOM 1591 C C . CYS A 1 204 ? -8.712 8.300 12.951 1.00 95.88 204 CYS A C 1
ATOM 1593 O O . CYS A 1 204 ? -9.304 8.418 11.882 1.00 95.88 204 CYS A O 1
ATOM 1595 N N . ARG A 1 205 ? -8.395 7.104 13.459 1.00 93.25 205 ARG A N 1
ATOM 1596 C CA . ARG A 1 205 ? -8.738 5.847 12.784 1.00 93.25 205 ARG A CA 1
ATOM 1597 C C . ARG A 1 205 ? -10.246 5.600 12.740 1.00 93.25 205 ARG A C 1
ATOM 1599 O O . ARG A 1 205 ? -10.715 5.045 11.758 1.00 93.25 205 ARG A O 1
ATOM 1606 N N . ALA A 1 206 ? -10.979 6.038 13.763 1.00 91.69 206 ALA A N 1
ATOM 1607 C CA . ALA A 1 206 ? -12.438 5.971 13.804 1.00 91.69 206 ALA A CA 1
ATOM 1608 C C . ALA A 1 206 ? -13.106 7.027 12.910 1.00 91.69 206 ALA A C 1
ATOM 1610 O O . ALA A 1 206 ? -14.154 6.769 12.327 1.00 91.69 206 ALA A O 1
ATOM 1611 N N . GLN A 1 207 ? -12.511 8.219 12.799 1.00 92.94 207 GLN A N 1
ATOM 1612 C CA . GLN A 1 207 ? -13.006 9.270 11.909 1.00 92.94 207 GLN A CA 1
ATOM 1613 C C . GLN A 1 207 ? -12.751 8.932 10.435 1.00 92.94 207 GLN A C 1
ATOM 1615 O O . GLN A 1 207 ? -13.593 9.193 9.583 1.00 92.94 207 GLN A O 1
ATOM 1620 N N . TYR A 1 208 ? -11.582 8.368 10.140 1.00 93.19 208 TYR A N 1
ATOM 1621 C CA . TYR A 1 208 ? -11.125 8.046 8.795 1.00 93.19 208 TYR A CA 1
ATOM 1622 C C . TYR A 1 208 ? -10.872 6.547 8.708 1.00 93.19 208 TYR A C 1
ATOM 1624 O O . TYR A 1 208 ? -9.745 6.088 8.926 1.00 93.19 208 TYR A O 1
ATOM 1632 N N . ASN A 1 209 ? -11.938 5.798 8.428 1.00 86.75 209 ASN A N 1
ATOM 1633 C CA . ASN A 1 209 ? -11.904 4.340 8.351 1.00 86.75 209 ASN A CA 1
ATOM 1634 C C . ASN A 1 209 ? -10.969 3.848 7.240 1.00 86.75 209 ASN A C 1
ATOM 1636 O O . ASN A 1 209 ? -10.716 4.535 6.257 1.00 86.75 209 ASN A O 1
ATOM 1640 N N . GLY A 1 210 ? -10.417 2.652 7.418 1.00 84.25 210 GLY A N 1
ATOM 1641 C CA . GLY A 1 210 ? -9.484 2.050 6.471 1.00 84.25 210 GLY A CA 1
ATOM 1642 C C . GLY A 1 210 ? -10.105 1.006 5.560 1.00 84.25 210 GLY A C 1
ATOM 1643 O O . GLY A 1 210 ? -11.277 0.673 5.685 1.00 84.25 210 GLY A O 1
ATOM 1644 N N . GLY A 1 211 ? -9.268 0.449 4.683 1.00 80.06 211 GLY A N 1
ATOM 1645 C CA . GLY A 1 211 ? -9.616 -0.708 3.864 1.00 80.06 211 GLY A CA 1
ATOM 1646 C C . GLY A 1 211 ? -9.368 -2.078 4.514 1.00 80.06 211 GLY A C 1
ATOM 1647 O O . GLY A 1 211 ? -9.668 -3.107 3.921 1.00 80.06 211 GLY A O 1
ATOM 1648 N N . LEU A 1 212 ? -8.742 -2.139 5.693 1.00 83.94 212 LEU A N 1
ATOM 1649 C CA . LEU A 1 212 ? -8.428 -3.415 6.342 1.00 83.94 212 LEU A CA 1
ATOM 1650 C C . LEU A 1 212 ? -9.587 -3.853 7.241 1.00 83.94 212 LEU A C 1
ATOM 1652 O O . LEU A 1 212 ? -9.918 -3.141 8.190 1.00 83.94 212 LEU A O 1
ATOM 1656 N N . CYS A 1 213 ? -10.174 -5.025 6.978 1.00 79.56 213 CYS A N 1
ATOM 1657 C CA . CYS A 1 213 ? -11.217 -5.575 7.840 1.00 79.56 213 CYS A CA 1
ATOM 1658 C C . CYS A 1 213 ? -10.636 -5.921 9.212 1.00 79.56 213 CYS A C 1
ATOM 1660 O O . CYS A 1 213 ? -9.451 -6.233 9.317 1.00 79.56 213 CYS A O 1
ATOM 1662 N N . PRO A 1 214 ? -11.452 -5.941 10.275 1.00 83.06 214 PRO A N 1
ATOM 1663 C CA . PRO A 1 214 ? -11.032 -6.531 11.534 1.00 83.06 214 PRO A CA 1
ATOM 1664 C C . PRO A 1 214 ? -10.587 -7.987 11.350 1.00 83.06 214 PRO A C 1
ATOM 1666 O O . PRO A 1 214 ? -11.142 -8.740 10.548 1.00 83.06 214 PRO A O 1
ATOM 1669 N N . MET A 1 215 ? -9.594 -8.397 12.134 1.00 82.81 215 MET A N 1
ATOM 1670 C CA . MET A 1 215 ? -9.070 -9.757 12.101 1.00 82.81 215 MET A CA 1
ATOM 1671 C C . MET A 1 215 ? -10.186 -10.785 12.344 1.00 82.81 215 MET A C 1
ATOM 1673 O O . MET A 1 215 ? -10.946 -10.677 13.304 1.00 82.81 215 MET A O 1
ATOM 1677 N N . GLY A 1 216 ? -10.286 -11.785 11.465 1.00 76.12 216 GLY A N 1
ATOM 1678 C CA . GLY A 1 216 ? -11.308 -12.835 11.547 1.00 76.12 216 GLY A CA 1
ATOM 1679 C C . GLY A 1 216 ? -12.689 -12.446 11.004 1.00 76.12 216 GLY A C 1
ATOM 1680 O O . GLY A 1 216 ? -13.581 -13.293 10.986 1.00 76.12 216 GLY A O 1
ATOM 1681 N N . VAL A 1 217 ? -12.871 -11.213 10.523 1.00 75.94 217 VAL A N 1
ATOM 1682 C CA . VAL A 1 217 ? -14.113 -10.756 9.888 1.00 75.94 217 VAL A CA 1
ATOM 1683 C C . VAL A 1 217 ? -13.951 -10.793 8.370 1.00 75.94 217 VAL A C 1
ATOM 1685 O O . VAL A 1 217 ? -13.047 -10.177 7.816 1.00 75.94 217 VAL A O 1
ATOM 1688 N N . ALA A 1 218 ? -14.842 -11.526 7.701 1.00 61.25 218 ALA A N 1
ATOM 1689 C CA . ALA A 1 218 ? -14.914 -11.625 6.241 1.00 61.25 218 ALA A CA 1
ATOM 1690 C C . ALA A 1 218 ? -16.212 -11.014 5.686 1.00 61.25 218 ALA A C 1
ATOM 1692 O O . ALA A 1 218 ? -16.651 -11.387 4.602 1.00 61.25 218 ALA A O 1
ATOM 1693 N N . ASP A 1 219 ? -16.863 -10.135 6.451 1.00 59.28 219 ASP A N 1
ATOM 1694 C CA . ASP A 1 219 ? -18.087 -9.475 6.009 1.00 59.28 219 ASP A CA 1
ATOM 1695 C C . ASP A 1 219 ? -17.753 -8.343 5.031 1.00 59.28 219 ASP A C 1
ATOM 1697 O O . ASP A 1 219 ? -17.189 -7.323 5.420 1.00 59.28 219 ASP A O 1
ATOM 1701 N N . MET A 1 220 ? -18.063 -8.569 3.753 1.00 58.94 220 MET A N 1
ATOM 1702 C CA . MET A 1 220 ? -17.704 -7.701 2.626 1.00 58.94 220 MET A CA 1
ATOM 1703 C C . MET A 1 220 ? -18.889 -6.852 2.135 1.00 58.94 220 MET A C 1
ATOM 1705 O O . MET A 1 220 ? -18.863 -6.357 1.012 1.00 58.94 220 MET A O 1
ATOM 1709 N N . SER A 1 221 ? -19.954 -6.718 2.937 1.00 50.88 221 SER A N 1
ATOM 1710 C CA . SER A 1 221 ? -21.254 -6.189 2.498 1.00 50.88 221 SER A CA 1
ATOM 1711 C C . SER A 1 221 ? -21.385 -4.663 2.438 1.00 50.88 221 SER A C 1
ATOM 1713 O O . SER A 1 221 ? -22.471 -4.183 2.133 1.00 50.88 221 SER A O 1
ATOM 1715 N N . ASN A 1 222 ? -20.351 -3.884 2.782 1.00 48.97 222 ASN A N 1
ATOM 1716 C CA . ASN A 1 222 ? -20.524 -2.446 3.037 1.00 48.97 222 ASN A CA 1
ATOM 1717 C C . ASN A 1 222 ? -19.919 -1.547 1.945 1.00 48.97 222 ASN A C 1
ATOM 1719 O O . ASN A 1 222 ? -18.727 -1.638 1.653 1.00 48.97 222 ASN A O 1
ATOM 1723 N N . ASP A 1 223 ? -20.742 -0.615 1.448 1.00 44.38 223 ASP A N 1
ATOM 1724 C CA . ASP A 1 223 ? -20.521 0.317 0.324 1.00 44.38 223 ASP A CA 1
ATOM 1725 C C . ASP A 1 223 ? -19.354 1.321 0.464 1.00 44.38 223 ASP A C 1
ATOM 1727 O O . ASP A 1 223 ? -19.026 2.018 -0.498 1.00 44.38 223 ASP A O 1
ATOM 1731 N N . ILE A 1 224 ? -18.729 1.438 1.643 1.00 45.75 224 ILE A N 1
ATOM 1732 C CA . ILE A 1 224 ? -17.779 2.525 1.983 1.00 45.75 224 ILE A CA 1
ATOM 1733 C C . ILE A 1 224 ? -16.375 1.995 2.325 1.00 45.75 224 ILE A C 1
ATOM 1735 O O . ILE A 1 224 ? -15.461 2.754 2.642 1.00 45.75 224 ILE A O 1
ATOM 1739 N N . SER A 1 225 ? -16.146 0.688 2.262 1.00 46.19 225 SER A N 1
ATOM 1740 C CA . SER A 1 225 ? -14.901 0.107 2.765 1.00 46.19 225 SER A CA 1
ATOM 1741 C C . SER A 1 225 ? -14.266 -0.775 1.713 1.00 46.19 225 SER A C 1
ATOM 1743 O O . SER A 1 225 ? -14.924 -1.648 1.153 1.00 46.19 225 SER A O 1
ATOM 1745 N N . ILE A 1 226 ? -12.965 -0.582 1.477 1.00 50.56 226 ILE A N 1
ATOM 1746 C CA . ILE A 1 226 ? -12.187 -1.706 0.967 1.00 50.56 226 ILE A CA 1
ATOM 1747 C C . ILE A 1 226 ? -12.225 -2.786 2.033 1.00 50.56 226 ILE A C 1
ATOM 1749 O O . ILE A 1 226 ? -12.196 -2.483 3.225 1.00 50.56 226 ILE A O 1
ATOM 1753 N N . HIS A 1 227 ? -12.299 -4.029 1.595 1.00 53.34 227 HIS A N 1
ATOM 1754 C CA . HIS A 1 227 ? -12.249 -5.188 2.469 1.00 53.34 227 HIS A CA 1
ATOM 1755 C C . HIS A 1 227 ? -10.953 -5.951 2.178 1.00 53.34 227 HIS A C 1
ATOM 1757 O O . HIS A 1 227 ? -10.690 -6.259 1.021 1.00 53.34 227 HIS A O 1
ATOM 1763 N N . TYR A 1 228 ? -10.153 -6.244 3.208 1.00 55.25 228 TYR A N 1
ATOM 1764 C CA . TYR A 1 228 ? -8.951 -7.101 3.198 1.00 55.25 228 TYR A CA 1
ATOM 1765 C C . TYR A 1 228 ? -9.034 -7.974 4.459 1.00 55.25 228 TYR A C 1
ATOM 1767 O O . TYR A 1 228 ? -9.293 -7.428 5.520 1.00 55.25 228 TYR A O 1
ATOM 1775 N N . LEU A 1 229 ? -8.806 -9.292 4.507 1.00 49.12 229 LEU A N 1
ATOM 1776 C CA . LEU A 1 229 ? -7.628 -10.028 4.041 1.00 49.12 229 LEU A CA 1
ATOM 1777 C C . LEU A 1 229 ? -7.784 -11.519 4.443 1.00 49.12 229 LEU A C 1
ATOM 1779 O O . LEU A 1 229 ? -8.283 -11.808 5.530 1.00 49.12 229 LEU A O 1
ATOM 1783 N N . LYS A 1 230 ? -7.213 -12.451 3.665 1.00 45.88 230 LYS A N 1
ATOM 1784 C CA . LYS A 1 230 ? -6.700 -13.735 4.185 1.00 45.88 230 LYS A CA 1
ATOM 1785 C C . LYS A 1 230 ? -5.272 -13.929 3.683 1.00 45.88 230 LYS A C 1
ATOM 1787 O O . LYS A 1 230 ? -5.088 -14.381 2.563 1.00 45.88 230 LYS A O 1
ATOM 1792 N N . GLN A 1 231 ? -4.282 -13.614 4.516 1.00 51.09 231 GLN A N 1
ATOM 1793 C CA . GLN A 1 231 ? -2.866 -13.751 4.171 1.00 51.09 231 GLN A CA 1
ATOM 1794 C C . GLN A 1 231 ? -2.502 -15.229 3.974 1.00 51.09 231 GLN A C 1
ATOM 1796 O O . GLN A 1 231 ? -2.793 -16.052 4.841 1.00 51.09 231 GLN A O 1
ATOM 1801 N N . GLN A 1 232 ? -1.874 -15.565 2.843 1.00 49.69 232 GLN A N 1
ATOM 1802 C CA . GLN A 1 232 ? -1.336 -16.904 2.587 1.00 49.69 232 GLN A CA 1
ATOM 1803 C C . GLN A 1 232 ? 0.198 -16.930 2.593 1.00 49.69 232 GLN A C 1
ATOM 1805 O O . GLN A 1 232 ? 0.873 -15.947 2.299 1.00 49.69 232 GLN A O 1
ATOM 1810 N N . ASN A 1 233 ? 0.704 -18.098 2.985 1.00 53.00 233 ASN A N 1
ATOM 1811 C CA . ASN A 1 233 ? 2.039 -18.409 3.485 1.00 53.00 233 ASN A CA 1
ATOM 1812 C C . ASN A 1 233 ? 3.122 -18.469 2.392 1.00 53.00 233 ASN A C 1
ATOM 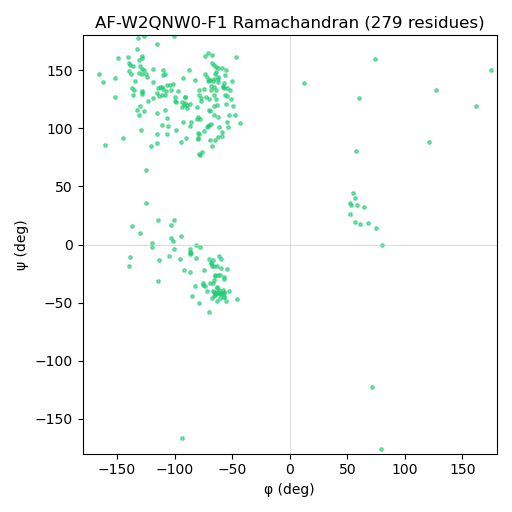1814 O O . ASN A 1 233 ? 3.525 -19.562 1.993 1.00 53.00 233 ASN A O 1
ATOM 1818 N N . LEU A 1 234 ? 3.647 -17.334 1.922 1.00 56.66 234 LEU A N 1
ATOM 1819 C CA . LEU A 1 234 ? 4.885 -17.366 1.138 1.00 56.66 234 LEU A CA 1
ATOM 1820 C C . LEU A 1 234 ? 5.691 -16.075 1.273 1.00 56.66 234 LEU A C 1
ATOM 1822 O O . LEU A 1 234 ? 5.197 -14.981 1.011 1.00 56.66 234 LEU A O 1
ATOM 1826 N N . TYR A 1 235 ? 6.965 -16.197 1.635 1.00 58.94 235 TYR A N 1
ATOM 1827 C CA . TYR A 1 235 ? 7.913 -15.097 1.528 1.00 58.94 235 TYR A CA 1
ATOM 1828 C C . TYR A 1 235 ? 9.253 -15.590 0.991 1.00 58.94 235 TYR A C 1
ATOM 1830 O O 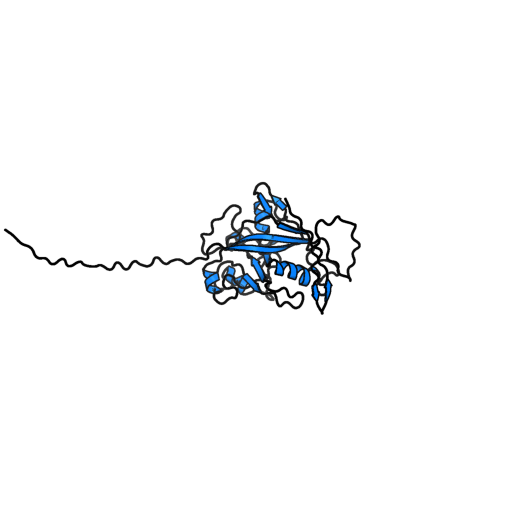. TYR A 1 235 ? 9.697 -16.708 1.235 1.00 58.94 235 TYR A O 1
ATOM 1838 N N . LEU A 1 236 ? 9.913 -14.723 0.239 1.00 60.16 236 LEU A N 1
ATOM 1839 C CA . LEU A 1 236 ? 11.246 -14.927 -0.299 1.00 60.16 236 LEU A CA 1
ATOM 1840 C C . LEU A 1 236 ? 12.229 -14.126 0.526 1.00 60.16 236 LEU A C 1
ATOM 1842 O O . LEU A 1 236 ? 12.022 -12.932 0.751 1.00 60.16 236 LEU A O 1
ATOM 1846 N N . LYS A 1 237 ? 13.337 -14.749 0.923 1.00 63.00 237 LYS A N 1
ATOM 1847 C CA . LYS A 1 237 ? 14.458 -14.011 1.498 1.00 63.00 237 LYS A CA 1
ATOM 1848 C C . LYS A 1 237 ? 15.417 -13.610 0.385 1.00 63.00 237 LYS A C 1
ATOM 1850 O O . LYS A 1 237 ? 15.902 -14.438 -0.386 1.00 63.00 237 LYS A O 1
ATOM 1855 N N . ILE A 1 238 ? 15.727 -12.324 0.331 1.00 60.88 238 ILE A N 1
ATOM 1856 C CA . ILE A 1 238 ? 16.728 -11.746 -0.559 1.00 60.88 238 ILE A CA 1
ATOM 1857 C C . ILE A 1 238 ? 18.099 -11.998 0.073 1.00 60.88 238 ILE A C 1
ATOM 1859 O O . ILE A 1 238 ? 18.581 -11.224 0.910 1.00 60.88 238 ILE A O 1
ATOM 1863 N N . ILE A 1 239 ? 18.716 -13.119 -0.295 1.00 51.97 239 ILE A N 1
ATOM 1864 C CA . ILE A 1 239 ? 19.947 -13.591 0.347 1.00 51.97 239 ILE A CA 1
ATOM 1865 C C . ILE A 1 239 ? 21.186 -12.959 -0.259 1.00 51.97 239 ILE A C 1
ATOM 1867 O O . ILE A 1 239 ? 22.033 -12.479 0.489 1.00 51.97 239 ILE A O 1
ATOM 1871 N N . SER A 1 240 ? 21.282 -12.870 -1.583 1.00 44.88 240 SER A N 1
ATOM 1872 C CA . SER A 1 240 ? 22.411 -12.197 -2.218 1.00 44.88 240 SER A CA 1
ATOM 1873 C C . SER A 1 240 ? 22.026 -11.617 -3.568 1.00 44.88 240 SER A C 1
ATOM 1875 O O . SER A 1 240 ? 21.243 -12.189 -4.320 1.00 44.88 240 SER A O 1
ATOM 1877 N N . ILE A 1 241 ? 22.587 -10.456 -3.873 1.00 48.84 241 ILE A N 1
ATOM 1878 C CA . ILE A 1 241 ? 22.525 -9.860 -5.200 1.00 48.84 241 ILE A CA 1
ATOM 1879 C C . ILE A 1 241 ? 23.964 -9.481 -5.510 1.00 48.84 241 ILE A C 1
ATOM 1881 O O . ILE A 1 241 ? 24.542 -8.636 -4.825 1.00 48.84 241 ILE A O 1
ATOM 1885 N N . VAL A 1 242 ? 24.567 -10.182 -6.469 1.00 40.28 242 VAL A N 1
ATOM 1886 C CA . VAL A 1 242 ? 25.958 -9.946 -6.856 1.00 40.28 242 VAL A CA 1
ATOM 1887 C C . VAL A 1 242 ? 25.972 -8.712 -7.750 1.00 40.28 242 VAL A C 1
ATOM 1889 O O . VAL A 1 242 ? 25.712 -8.792 -8.946 1.00 40.28 242 VAL A O 1
ATOM 1892 N N . LEU A 1 243 ? 26.236 -7.558 -7.145 1.00 43.88 243 LEU A N 1
ATOM 1893 C CA . LEU A 1 243 ? 26.702 -6.378 -7.863 1.00 43.88 243 LEU A CA 1
ATOM 1894 C C . LEU A 1 243 ? 28.205 -6.572 -8.084 1.00 43.88 243 LEU A C 1
ATOM 1896 O O . LEU A 1 243 ? 28.951 -6.646 -7.109 1.00 43.88 243 LEU A O 1
ATOM 1900 N N . GLU A 1 244 ? 28.663 -6.639 -9.337 1.00 39.34 244 GLU A N 1
ATOM 1901 C CA . GLU A 1 244 ? 30.097 -6.770 -9.669 1.00 39.34 244 GLU A CA 1
ATOM 1902 C C . GLU A 1 244 ? 30.963 -5.662 -9.030 1.00 39.34 244 GLU A C 1
ATOM 1904 O O . GLU A 1 244 ? 32.158 -5.846 -8.816 1.00 39.34 244 GLU A O 1
ATOM 1909 N N . THR A 1 245 ? 30.356 -4.532 -8.647 1.00 47.09 245 THR A N 1
ATOM 1910 C CA . THR A 1 245 ? 31.000 -3.394 -7.971 1.00 47.09 245 THR A CA 1
ATOM 1911 C C . THR A 1 245 ? 30.885 -3.399 -6.441 1.00 47.09 245 THR A C 1
ATOM 1913 O O . THR A 1 245 ? 31.592 -2.642 -5.779 1.00 47.09 245 THR A O 1
ATOM 1916 N N . CYS A 1 246 ? 30.035 -4.251 -5.861 1.00 44.91 246 CYS A N 1
ATOM 1917 C CA . CYS A 1 246 ? 29.841 -4.403 -4.417 1.00 44.91 246 CYS A CA 1
ATOM 1918 C C . CYS A 1 246 ? 30.048 -5.878 -4.037 1.00 44.91 246 CYS A C 1
ATOM 1920 O O . CYS A 1 246 ? 29.123 -6.567 -3.605 1.00 44.91 246 CYS A O 1
ATOM 1922 N N . VAL A 1 247 ? 31.268 -6.392 -4.220 1.00 41.22 247 VAL A N 1
ATOM 1923 C CA . VAL A 1 247 ? 31.632 -7.728 -3.733 1.00 41.22 247 VAL A CA 1
ATOM 1924 C C . VAL A 1 247 ? 31.753 -7.666 -2.212 1.00 41.22 247 VAL A C 1
ATOM 1926 O O . VAL A 1 247 ? 32.755 -7.202 -1.673 1.00 41.22 247 VAL A O 1
ATOM 1929 N N . VAL A 1 248 ? 30.727 -8.140 -1.506 1.00 40.59 248 VAL A N 1
ATOM 1930 C CA . VAL A 1 248 ? 30.843 -8.464 -0.081 1.00 40.59 248 VAL A CA 1
ATOM 1931 C C . VAL A 1 248 ? 31.241 -9.941 0.012 1.00 40.59 248 VAL A C 1
ATOM 1933 O O . VAL A 1 248 ? 30.513 -10.786 -0.519 1.00 40.59 248 VAL A O 1
ATOM 1936 N N . PRO A 1 249 ? 32.372 -10.294 0.647 1.00 32.72 249 PRO A N 1
ATOM 1937 C CA . PRO A 1 249 ? 32.747 -11.688 0.827 1.00 32.72 249 PRO A CA 1
ATOM 1938 C C . PRO A 1 249 ? 31.713 -12.329 1.754 1.00 32.72 249 PRO A C 1
ATOM 1940 O O . PRO A 1 249 ? 31.622 -11.977 2.927 1.00 32.72 249 PRO A O 1
ATOM 1943 N N . THR A 1 250 ? 30.892 -13.236 1.229 1.00 39.72 250 THR A N 1
ATOM 1944 C CA . THR A 1 250 ? 29.962 -14.011 2.054 1.00 39.72 250 THR A CA 1
ATOM 1945 C C . THR A 1 250 ? 30.519 -15.407 2.288 1.00 39.72 250 THR A C 1
ATOM 1947 O O . THR A 1 250 ? 31.102 -16.038 1.407 1.00 39.72 250 THR A O 1
ATOM 1950 N N . THR A 1 251 ? 30.371 -15.851 3.532 1.00 31.19 251 THR A N 1
ATOM 1951 C CA . THR A 1 251 ? 30.586 -17.214 4.014 1.00 31.19 251 THR A CA 1
ATOM 1952 C C . THR A 1 251 ? 29.752 -18.225 3.216 1.00 31.19 251 THR A C 1
ATOM 1954 O O . THR A 1 251 ? 28.663 -17.887 2.746 1.00 31.19 251 THR A O 1
ATOM 1957 N N . PRO A 1 252 ? 30.220 -19.479 3.066 1.00 27.05 252 PRO A N 1
ATOM 1958 C CA . PRO A 1 252 ? 29.509 -20.487 2.293 1.00 27.05 252 PRO A CA 1
ATOM 1959 C C . PRO A 1 252 ? 28.223 -20.889 3.025 1.00 27.05 252 PRO A C 1
ATOM 1961 O O . PRO A 1 252 ? 28.269 -21.452 4.117 1.00 27.05 252 PRO A O 1
ATOM 1964 N N . LEU A 1 253 ? 27.072 -20.594 2.422 1.00 31.81 253 LEU A N 1
ATOM 1965 C CA . LEU A 1 253 ? 25.757 -21.059 2.860 1.00 31.81 253 LEU A CA 1
ATOM 1966 C C . LEU A 1 253 ? 25.208 -22.024 1.808 1.00 31.81 253 LEU A C 1
ATOM 1968 O O . LEU A 1 253 ? 25.327 -21.786 0.609 1.00 31.81 253 LEU A O 1
ATOM 1972 N N . MET A 1 254 ? 24.657 -23.141 2.275 1.00 24.14 254 MET A N 1
ATOM 1973 C CA . MET A 1 254 ? 24.135 -24.233 1.456 1.00 24.14 254 MET A CA 1
ATOM 1974 C C . MET A 1 254 ? 22.842 -23.771 0.750 1.00 24.14 254 MET A C 1
ATOM 1976 O O . MET A 1 254 ? 21.865 -23.419 1.408 1.00 24.14 254 MET A O 1
ATOM 1980 N N . ILE A 1 255 ? 22.875 -23.711 -0.586 1.00 34.12 255 ILE A N 1
ATOM 1981 C CA . ILE A 1 255 ? 21.817 -23.187 -1.471 1.00 34.12 255 ILE A CA 1
ATOM 1982 C C . ILE A 1 255 ? 20.936 -24.356 -1.916 1.00 34.12 255 ILE A C 1
ATOM 1984 O O . ILE A 1 255 ? 21.465 -25.301 -2.497 1.00 34.12 255 ILE A O 1
ATOM 1988 N N . LEU A 1 256 ? 19.622 -24.297 -1.662 1.00 29.50 256 LEU A N 1
ATOM 1989 C CA . LEU A 1 256 ? 18.719 -25.408 -1.995 1.00 29.50 256 LEU A CA 1
ATOM 1990 C C . LEU A 1 256 ? 18.075 -25.319 -3.386 1.00 29.50 256 LEU A C 1
ATOM 1992 O O . LEU A 1 256 ? 17.722 -26.359 -3.906 1.00 29.50 256 LEU A O 1
ATOM 1996 N N . ASP A 1 257 ? 17.983 -24.140 -4.010 1.00 31.42 257 ASP A N 1
ATOM 1997 C CA . ASP A 1 257 ? 17.595 -23.995 -5.422 1.00 31.42 257 ASP A CA 1
ATOM 1998 C C 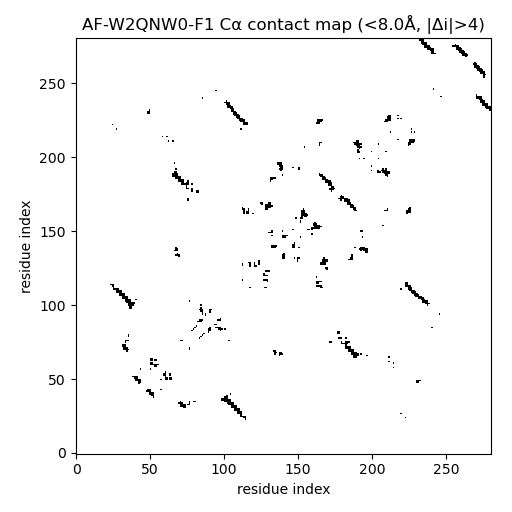. ASP A 1 257 ? 18.002 -22.613 -5.953 1.00 31.42 257 ASP A C 1
ATOM 2000 O O . ASP A 1 257 ? 17.915 -21.606 -5.245 1.00 31.42 257 ASP A O 1
ATOM 2004 N N . ARG A 1 258 ? 18.493 -22.559 -7.198 1.00 38.12 258 ARG A N 1
ATOM 2005 C CA . ARG A 1 258 ? 19.093 -21.362 -7.806 1.00 38.12 258 ARG A CA 1
ATOM 2006 C C . ARG A 1 258 ? 18.193 -20.833 -8.921 1.00 38.12 258 ARG A C 1
ATOM 2008 O O . ARG A 1 258 ? 18.236 -21.347 -10.033 1.00 38.12 258 ARG A O 1
ATOM 2015 N N . LEU A 1 259 ? 17.445 -19.761 -8.664 1.00 37.06 259 LEU A N 1
ATOM 2016 C CA . LEU A 1 259 ? 16.836 -18.972 -9.738 1.00 37.06 259 LEU A CA 1
ATOM 2017 C C . LEU A 1 259 ? 17.784 -17.814 -10.059 1.00 37.06 259 LEU A C 1
ATOM 2019 O O . LEU A 1 259 ? 17.723 -16.755 -9.444 1.00 37.06 259 LEU A O 1
ATOM 2023 N N . VAL A 1 260 ? 18.728 -18.054 -10.973 1.00 38.66 260 VAL A N 1
ATOM 2024 C CA . VAL A 1 260 ? 19.473 -16.962 -11.610 1.00 38.66 260 VAL A CA 1
ATOM 2025 C C . VAL A 1 260 ? 18.554 -16.424 -12.690 1.00 38.66 260 VAL A C 1
ATOM 2027 O O . VAL A 1 260 ? 18.322 -17.114 -13.677 1.00 38.66 260 VAL A O 1
ATOM 2030 N N . MET A 1 261 ? 18.014 -15.223 -12.510 1.00 39.03 261 MET A N 1
ATOM 2031 C CA . MET A 1 261 ? 17.454 -14.479 -13.637 1.00 39.03 261 MET A CA 1
ATOM 2032 C C . MET A 1 261 ? 18.603 -13.695 -14.270 1.00 39.03 261 MET A C 1
ATOM 2034 O O . MET A 1 261 ? 19.017 -12.695 -13.682 1.00 39.03 261 MET A O 1
ATOM 2038 N N . PRO A 1 262 ? 19.182 -14.143 -15.401 1.00 35.38 262 PRO A N 1
ATOM 2039 C CA . PRO A 1 262 ? 20.121 -13.321 -16.138 1.00 35.38 262 PRO A CA 1
ATOM 2040 C C . PRO A 1 262 ? 19.330 -12.187 -16.786 1.00 35.38 262 PRO A C 1
ATOM 2042 O O . PRO A 1 262 ? 18.657 -12.381 -17.795 1.00 35.38 262 PRO A O 1
ATOM 2045 N N . SER A 1 263 ? 19.396 -10.995 -16.206 1.00 42.28 263 SER A N 1
ATOM 2046 C CA . SER A 1 263 ? 18.965 -9.781 -16.892 1.00 42.28 263 SER A CA 1
ATOM 2047 C C . SER A 1 263 ? 20.213 -9.011 -17.303 1.00 42.28 263 SER A C 1
ATOM 2049 O O . SER A 1 263 ? 20.868 -8.393 -16.464 1.00 42.28 263 SER A O 1
ATOM 2051 N N . CYS A 1 264 ? 20.573 -9.096 -18.584 1.00 37.34 264 CYS A N 1
ATOM 2052 C CA . CYS A 1 264 ? 21.587 -8.234 -19.182 1.00 37.34 264 CYS A CA 1
ATOM 2053 C C . CYS A 1 264 ? 20.866 -7.032 -19.791 1.00 37.34 264 CYS A C 1
ATOM 2055 O O . CYS A 1 264 ? 20.217 -7.164 -20.828 1.00 37.34 264 CYS A O 1
ATOM 2057 N N . TYR A 1 265 ? 20.964 -5.873 -19.138 1.00 45.19 265 TYR A N 1
ATOM 2058 C CA . TYR A 1 265 ? 20.405 -4.628 -19.660 1.00 45.19 265 TYR A CA 1
ATOM 2059 C C . TYR A 1 265 ? 21.529 -3.706 -20.158 1.00 45.19 265 TYR A C 1
ATOM 2061 O O . TYR A 1 265 ? 22.543 -3.564 -19.467 1.00 45.19 265 TYR A O 1
ATOM 2069 N N . PRO A 1 266 ? 21.373 -3.047 -21.327 1.00 35.66 266 PRO A N 1
ATOM 2070 C CA . PRO A 1 266 ? 22.439 -2.259 -21.959 1.00 35.66 266 PRO A CA 1
ATOM 2071 C C . PRO A 1 266 ? 23.012 -1.138 -21.083 1.00 35.66 266 PRO A C 1
ATOM 2073 O O . PRO A 1 266 ? 24.172 -0.775 -21.241 1.00 35.66 266 PRO A O 1
ATOM 2076 N N . ALA A 1 267 ? 22.215 -0.599 -20.155 1.00 38.94 267 ALA A N 1
ATOM 2077 C CA . ALA A 1 267 ? 22.633 0.475 -19.258 1.00 38.94 267 ALA A CA 1
ATOM 2078 C C . ALA A 1 267 ? 23.337 -0.015 -17.977 1.00 38.94 267 ALA A C 1
ATOM 2080 O O . ALA A 1 267 ? 23.859 0.806 -17.226 1.00 38.94 267 ALA A O 1
ATOM 2081 N N . PHE A 1 268 ? 23.357 -1.329 -17.715 1.00 38.88 268 PHE A N 1
ATOM 2082 C CA . PHE A 1 268 ? 23.661 -1.841 -16.380 1.00 38.88 268 PHE A CA 1
ATOM 2083 C C . PHE A 1 268 ? 24.580 -3.080 -16.324 1.00 38.88 268 PHE A C 1
ATOM 2085 O O . PHE A 1 268 ? 25.093 -3.417 -15.260 1.00 38.88 268 PHE A O 1
ATOM 2092 N N . GLY A 1 269 ? 24.865 -3.744 -17.446 1.00 39.97 269 GLY A N 1
ATOM 2093 C CA . GLY A 1 269 ? 25.615 -5.006 -17.430 1.00 39.97 269 GLY A CA 1
ATOM 2094 C C . GLY A 1 269 ? 24.732 -6.199 -17.041 1.00 39.97 269 GLY A C 1
ATOM 2095 O O . GLY A 1 269 ? 23.510 -6.080 -16.935 1.00 39.97 269 GLY A O 1
ATOM 2096 N N . CYS A 1 270 ? 25.331 -7.383 -16.913 1.00 37.84 270 CYS A N 1
ATOM 2097 C CA . CYS A 1 270 ? 24.604 -8.607 -16.577 1.00 37.84 270 CYS A CA 1
ATOM 2098 C C . CYS A 1 270 ? 24.532 -8.776 -15.056 1.00 37.84 270 CYS A C 1
ATOM 2100 O O . CYS A 1 270 ? 25.557 -8.953 -14.404 1.00 37.84 270 CYS A O 1
ATOM 2102 N N . TYR A 1 271 ? 23.323 -8.771 -14.493 1.00 46.75 271 TYR A N 1
ATOM 2103 C CA . TYR A 1 271 ? 23.116 -9.046 -13.070 1.00 46.75 271 TYR A CA 1
ATOM 2104 C C . TYR A 1 271 ? 22.472 -10.409 -12.847 1.00 46.75 271 TYR A C 1
ATOM 2106 O O . TYR A 1 271 ? 21.629 -10.852 -13.627 1.00 46.75 271 TYR A O 1
ATOM 2114 N N . GLY A 1 272 ? 22.841 -11.046 -11.735 1.00 42.53 272 GLY A N 1
ATOM 2115 C CA . GLY A 1 272 ? 22.130 -12.189 -11.177 1.00 42.53 272 GLY A CA 1
ATOM 2116 C C . GLY A 1 272 ? 21.543 -11.822 -9.818 1.00 42.53 272 GLY A C 1
ATOM 2117 O O . GLY A 1 272 ? 22.283 -11.608 -8.856 1.00 42.53 272 GLY A O 1
ATOM 2118 N N . ILE A 1 273 ? 20.214 -11.776 -9.716 1.00 47.84 273 ILE A N 1
ATOM 2119 C CA . ILE A 1 273 ? 19.545 -11.811 -8.411 1.00 47.84 273 ILE A CA 1
ATOM 2120 C C . ILE A 1 273 ? 19.579 -13.265 -7.938 1.00 47.84 273 ILE A C 1
ATOM 2122 O O . ILE A 1 273 ? 19.095 -14.143 -8.647 1.00 47.84 273 ILE A O 1
ATOM 2126 N N . ILE A 1 274 ? 20.143 -13.528 -6.756 1.00 46.72 274 ILE A N 1
ATOM 2127 C CA . ILE A 1 274 ? 20.035 -14.835 -6.101 1.00 46.72 274 ILE A CA 1
ATOM 2128 C C . ILE A 1 274 ? 18.917 -14.729 -5.066 1.00 46.72 274 ILE A C 1
ATOM 2130 O O . ILE A 1 274 ? 19.096 -14.218 -3.956 1.00 46.72 274 ILE A O 1
ATOM 2134 N N . ILE A 1 275 ? 17.741 -15.212 -5.450 1.00 50.28 275 ILE A N 1
ATOM 2135 C CA . ILE A 1 275 ? 16.598 -15.354 -4.552 1.00 50.28 275 ILE A CA 1
ATOM 2136 C C . ILE A 1 275 ? 16.659 -16.755 -3.945 1.00 50.28 275 ILE A C 1
ATOM 2138 O O . ILE A 1 275 ? 16.742 -17.735 -4.684 1.00 50.28 275 ILE A O 1
ATOM 2142 N N . GLN A 1 276 ? 16.608 -16.860 -2.615 1.00 42.00 276 GLN A N 1
ATOM 2143 C CA . GLN A 1 276 ? 16.377 -18.145 -1.961 1.00 42.00 276 GLN A CA 1
ATOM 2144 C C . GLN A 1 276 ? 14.906 -18.240 -1.580 1.00 42.00 276 GLN A C 1
ATOM 2146 O O . GLN A 1 276 ? 14.378 -17.409 -0.833 1.00 42.00 276 GLN A O 1
ATOM 2151 N N . TRP A 1 277 ? 14.265 -19.289 -2.082 1.00 37.91 277 TRP A N 1
ATOM 2152 C CA . TRP A 1 277 ? 12.946 -19.690 -1.630 1.00 37.91 277 TRP A CA 1
ATOM 2153 C C . TRP A 1 277 ? 13.050 -20.156 -0.181 1.00 37.91 277 TRP A C 1
ATOM 2155 O O . TRP A 1 277 ? 13.779 -21.097 0.129 1.00 37.91 277 TRP A O 1
ATOM 2165 N N . ILE A 1 278 ? 12.340 -19.474 0.714 1.00 43.66 278 ILE A N 1
ATOM 2166 C CA . ILE A 1 278 ? 12.058 -20.002 2.044 1.00 43.66 278 ILE A CA 1
ATOM 2167 C C . ILE A 1 278 ? 10.588 -20.394 2.014 1.00 43.66 278 ILE A C 1
ATOM 2169 O O . ILE A 1 278 ? 9.703 -19.568 2.205 1.00 43.66 278 ILE A O 1
ATOM 2173 N N . LEU A 1 279 ? 10.328 -21.668 1.731 1.00 33.84 279 LEU A N 1
ATOM 2174 C CA . LEU A 1 279 ? 9.037 -22.256 2.058 1.00 33.84 279 LEU A CA 1
ATOM 2175 C C . LEU A 1 279 ? 8.969 -22.340 3.583 1.00 33.84 279 LEU A C 1
ATOM 2177 O O . LEU A 1 279 ? 9.640 -23.169 4.196 1.00 33.84 279 LEU A O 1
ATOM 2181 N N . ALA A 1 280 ? 8.218 -21.426 4.193 1.00 40.34 280 ALA A N 1
ATOM 2182 C CA . ALA A 1 280 ? 7.832 -21.559 5.586 1.00 40.34 280 ALA A CA 1
ATOM 2183 C C . ALA A 1 280 ? 6.739 -22.636 5.651 1.00 40.34 280 ALA A C 1
ATOM 2185 O O . ALA A 1 280 ? 5.592 -22.369 5.291 1.00 40.34 280 ALA A O 1
ATOM 2186 N N . LEU A 1 281 ? 7.151 -23.862 5.991 1.00 32.81 281 LEU A N 1
ATOM 2187 C CA . LEU A 1 281 ? 6.264 -24.987 6.298 1.00 32.81 281 LEU A CA 1
ATOM 2188 C C . LEU A 1 281 ? 5.533 -24.749 7.621 1.00 32.81 281 LEU A C 1
ATOM 2190 O O . LEU A 1 281 ? 6.202 -24.280 8.571 1.00 32.81 281 LEU A O 1
#